Protein AF-A0AAN5C708-F1 (afdb_monomer)

Radius of gyration: 32.82 Å; Cα contacts (8 Å, |Δi|>4): 185; chains: 1; bounding box: 88×84×112 Å

InterPro domains:
  IPR006612 THAP-type zinc finger [PF05485] (43-117)
  IPR006612 THAP-type zinc finger [PS50950] (36-119)
  IPR006612 THAP-type zinc finger [SM00980] (38-125)

Sequence (259 aa):
QISDVNSTNNIKEEPLELKDESIDNVKRGDPFGNENRRKCVVCHRMCSQTEMHCFTKNLTKQTAWVNAVRSTPEGRNALMEQLNSMMHPYLCESHFSPSDFTHNAKGTGLKSDAVPFFEVNTSIPPAKHSNIMEIEGKQQTGHIHAQECFLCGEFAFPYLITPKDSITACLFFNNLIELNSDQLKKVQQLMKFNTRALICRKHYRESTSQADNSQIITHKSSSALKKKRSRTELVPIDLDHSDYGNINEEPFDEPSTSR

Solvent-accessible surface area (backbone atoms only — not comparable to full-atom values): 17508 Å² total; per-residue (Å²): 133,89,80,88,83,85,83,82,82,84,78,80,84,75,86,79,80,82,74,87,76,83,76,83,74,75,74,79,67,66,92,76,79,63,87,55,57,45,61,18,74,83,80,63,49,77,40,51,53,90,47,44,42,69,62,63,86,51,66,71,62,32,52,53,36,42,55,38,64,25,91,47,72,67,55,31,52,56,48,52,54,53,50,74,74,39,98,77,45,28,41,44,54,90,31,43,57,82,83,34,49,43,82,53,100,91,45,80,43,75,46,94,83,59,60,44,56,48,81,70,70,80,58,67,70,76,76,64,82,68,64,73,72,70,68,79,59,73,85,66,90,59,82,81,72,80,43,55,10,70,68,81,61,47,73,25,80,67,61,44,71,52,52,79,49,69,70,59,28,52,58,55,60,70,40,48,43,92,70,49,76,68,37,47,51,51,50,52,49,33,64,74,67,62,50,74,48,40,38,30,54,88,40,45,60,75,78,84,79,86,79,91,87,78,78,87,79,86,72,91,76,88,81,89,79,92,74,90,79,82,89,78,84,83,79,85,80,85,80,84,88,80,83,86,76,88,78,80,84,78,84,83,83,81,85,84,82,81,133

pLDDT: mean 74.96, std 22.11, range [33.56, 97.69]

Mean predicted aligned error: 19.81 Å

Foldseek 3Di:
DDDDDDDDDDDDDDDDDDDPPPPPPPPPPDPVPPPQWDQALQPRDTDGVLQKDWQDPPPVLNLQQLVQRDVDPVSSVVSVVVSVPDPTHIHGNVQWDPVQWDQDPVGIDGHPPTHGHHDPCPPPPLPPPPPPPPVPPPPPVPPPPQDAFPQPRHRAVPKDKQDLDLVSNVVFQVQFPDHDPVSVVSSVVCSVVSDITIHHCVGGNDPPDDDPDDDPDDDDDDDDDDDDDDDDDDDDDDDDDDDDDDDDDDDDDDDDDDD

Structure (mmCIF, N/CA/C/O backbone):
data_AF-A0AAN5C708-F1
#
_entry.id   AF-A0AAN5C708-F1
#
loop_
_atom_site.group_PDB
_atom_site.id
_atom_site.type_symbol
_atom_site.label_atom_id
_atom_site.label_alt_id
_atom_site.label_comp_id
_atom_site.label_asym_id
_atom_site.label_entity_id
_atom_site.label_seq_id
_atom_site.pdbx_PDB_ins_code
_atom_site.Cartn_x
_atom_site.Cartn_y
_atom_site.Cartn_z
_atom_site.occupancy
_atom_site.B_iso_or_equiv
_atom_site.auth_seq_id
_atom_site.auth_comp_id
_atom_site.auth_asym_id
_atom_site.auth_atom_id
_atom_site.pdbx_PDB_model_num
ATOM 1 N N . GLN A 1 1 ? 11.871 12.899 -78.358 1.00 45.44 1 GLN A N 1
ATOM 2 C CA . GLN A 1 1 ? 12.843 14.007 -78.286 1.00 45.44 1 GLN A CA 1
ATOM 3 C C . GLN A 1 1 ? 12.877 14.485 -76.842 1.00 45.44 1 GLN A C 1
ATOM 5 O O . GLN A 1 1 ? 11.832 14.929 -76.403 1.00 45.44 1 GLN A O 1
ATOM 10 N N . ILE A 1 2 ? 14.042 14.345 -76.178 1.00 41.28 2 ILE A N 1
ATOM 11 C CA . ILE A 1 2 ? 14.615 15.245 -75.144 1.00 41.28 2 ILE A CA 1
ATOM 12 C C . ILE A 1 2 ? 13.759 15.401 -73.855 1.00 41.28 2 ILE A C 1
ATOM 14 O O . ILE A 1 2 ? 12.630 15.849 -73.931 1.00 41.28 2 ILE A O 1
ATOM 18 N N . SER A 1 3 ? 14.187 15.117 -72.623 1.00 48.50 3 SER A N 1
ATOM 19 C CA . SER A 1 3 ? 15.489 14.773 -72.033 1.00 48.50 3 SER A CA 1
ATOM 20 C C . SER A 1 3 ? 15.279 14.394 -70.563 1.00 48.50 3 SER A C 1
ATOM 22 O O . SER A 1 3 ? 14.563 15.096 -69.846 1.00 48.50 3 SER A O 1
ATOM 24 N N . ASP A 1 4 ? 15.973 13.349 -70.124 1.00 50.03 4 ASP A N 1
ATOM 25 C CA . ASP A 1 4 ? 16.189 12.987 -68.726 1.00 50.03 4 ASP A CA 1
ATOM 26 C C . ASP A 1 4 ? 16.989 14.071 -67.984 1.00 50.03 4 ASP A C 1
ATOM 28 O O . ASP A 1 4 ? 18.009 14.551 -68.484 1.00 50.03 4 ASP A O 1
ATOM 32 N N . VAL A 1 5 ? 16.559 14.430 -66.771 1.00 61.25 5 VAL A N 1
ATOM 33 C CA . VAL A 1 5 ? 17.331 15.276 -65.848 1.00 61.25 5 VAL A CA 1
ATOM 34 C C . VAL A 1 5 ? 17.770 14.411 -64.671 1.00 61.25 5 VAL A C 1
ATOM 36 O O . VAL A 1 5 ? 17.034 14.201 -63.711 1.00 61.25 5 VAL A O 1
ATOM 39 N N . ASN A 1 6 ? 18.992 13.890 -64.778 1.00 47.50 6 ASN A N 1
ATOM 40 C CA . ASN A 1 6 ? 19.734 13.269 -63.687 1.00 47.50 6 ASN A CA 1
ATOM 41 C C . ASN A 1 6 ? 20.371 14.367 -62.823 1.00 47.50 6 ASN A C 1
ATOM 43 O O . ASN A 1 6 ? 21.330 15.009 -63.250 1.00 47.50 6 ASN A O 1
ATOM 47 N N . SER A 1 7 ? 19.889 14.552 -61.593 1.00 61.25 7 SER A N 1
ATOM 48 C CA . SER A 1 7 ? 20.608 15.300 -60.553 1.00 61.25 7 SER A CA 1
ATOM 49 C C . SER A 1 7 ? 21.295 14.324 -59.603 1.00 61.25 7 SER A C 1
ATOM 51 O O . SER A 1 7 ? 20.732 13.877 -58.608 1.00 61.25 7 SER A O 1
ATOM 53 N N . THR A 1 8 ? 22.542 13.994 -59.928 1.00 48.91 8 THR A N 1
ATOM 54 C CA . THR A 1 8 ? 23.495 13.343 -59.026 1.00 48.91 8 THR A CA 1
ATOM 55 C C . THR A 1 8 ? 24.028 14.367 -58.026 1.00 48.91 8 THR A C 1
ATOM 57 O O . THR A 1 8 ? 24.879 15.187 -58.374 1.00 48.91 8 THR A O 1
ATOM 60 N N . ASN A 1 9 ? 23.547 14.317 -56.782 1.00 57.34 9 ASN A N 1
ATOM 61 C CA . ASN A 1 9 ? 24.160 15.041 -55.671 1.00 57.34 9 ASN A CA 1
ATOM 62 C C . ASN A 1 9 ? 25.345 14.236 -55.135 1.00 57.34 9 ASN A C 1
ATOM 64 O O . ASN A 1 9 ? 25.198 13.166 -54.552 1.00 57.34 9 ASN A O 1
ATOM 68 N N . ASN A 1 10 ? 26.525 14.784 -55.395 1.00 54.66 10 ASN A N 1
ATOM 69 C CA . ASN A 1 10 ? 27.833 14.278 -55.024 1.00 54.66 10 ASN A CA 1
ATOM 70 C C . ASN A 1 10 ? 28.149 14.797 -53.610 1.00 54.66 10 ASN A C 1
ATOM 72 O O . ASN A 1 10 ? 28.632 15.920 -53.451 1.00 54.66 10 ASN A O 1
ATOM 76 N N . ILE A 1 11 ? 27.796 14.031 -52.575 1.00 64.88 11 ILE A N 1
ATOM 77 C CA . ILE A 1 11 ? 28.156 14.357 -51.191 1.00 64.88 11 ILE A CA 1
ATOM 78 C C . ILE A 1 11 ? 29.547 13.773 -50.947 1.00 64.88 11 ILE A C 1
ATOM 80 O O . ILE A 1 11 ? 29.725 12.560 -50.895 1.00 64.88 11 ILE A O 1
ATOM 84 N N . LYS A 1 12 ? 30.541 14.660 -50.857 1.00 62.94 12 LYS A N 1
ATOM 85 C CA . LYS A 1 12 ? 31.885 14.335 -50.381 1.00 62.94 12 LYS A CA 1
ATOM 86 C C . LYS A 1 12 ? 31.785 13.922 -48.915 1.00 62.94 12 LYS A C 1
ATOM 88 O O . LYS A 1 12 ? 31.416 14.742 -48.080 1.00 62.94 12 LYS A O 1
ATOM 93 N N . GLU A 1 13 ? 32.113 12.670 -48.625 1.00 56.56 13 GLU A N 1
ATOM 94 C CA . GLU A 1 13 ? 32.350 12.209 -47.262 1.00 56.56 13 GLU A CA 1
ATOM 95 C C . GLU A 1 13 ? 33.688 12.774 -46.773 1.00 56.56 13 GLU A C 1
ATOM 97 O O . GLU A 1 13 ? 34.744 12.536 -47.363 1.00 56.56 13 GLU A O 1
ATOM 102 N N . GLU A 1 14 ? 33.618 13.578 -45.718 1.00 69.75 14 GLU A N 1
ATOM 103 C CA . GLU A 1 14 ? 34.763 14.087 -44.975 1.00 69.75 14 GLU A CA 1
ATOM 104 C C . GLU A 1 14 ? 35.066 13.100 -43.827 1.00 69.75 14 GLU A C 1
ATOM 106 O O . GLU A 1 14 ? 34.144 12.747 -43.084 1.00 69.75 14 GLU A O 1
ATOM 111 N N . PRO A 1 15 ? 36.308 12.605 -43.667 1.00 59.75 15 PRO A N 1
ATOM 112 C CA . PRO A 1 15 ? 36.637 11.653 -42.611 1.00 59.75 15 PRO A CA 1
ATOM 113 C C . PRO A 1 15 ? 36.649 12.357 -41.249 1.00 59.75 15 PRO A C 1
ATOM 115 O O . PRO A 1 15 ? 37.540 13.153 -40.959 1.00 59.75 15 PRO A O 1
ATOM 118 N N . LEU A 1 16 ? 35.666 12.055 -40.401 1.00 55.91 16 LEU A N 1
ATOM 119 C CA . LEU A 1 16 ? 35.669 12.477 -39.002 1.00 55.91 16 LEU A CA 1
ATOM 120 C C . LEU A 1 16 ? 36.743 11.695 -38.237 1.00 55.91 16 LEU A C 1
ATOM 122 O O . LEU A 1 16 ? 36.599 10.501 -37.972 1.00 55.91 16 LEU A O 1
ATOM 126 N N . GLU A 1 17 ? 37.824 12.390 -37.885 1.00 59.34 17 GLU A N 1
ATOM 127 C CA . GLU A 1 17 ? 38.834 11.933 -36.935 1.00 59.34 17 GLU A CA 1
ATOM 128 C C . GLU A 1 17 ? 38.178 11.604 -35.583 1.00 59.34 17 GLU A C 1
ATOM 130 O O . GLU A 1 17 ? 37.710 12.486 -34.859 1.00 59.34 17 GLU A O 1
ATOM 135 N N . LEU A 1 18 ? 38.166 10.316 -35.232 1.00 53.72 18 LEU A N 1
ATOM 136 C CA . LEU A 1 18 ? 37.878 9.839 -33.883 1.00 53.72 18 LEU A CA 1
ATOM 137 C C . LEU A 1 18 ? 39.002 10.298 -32.948 1.00 53.72 18 LEU A C 1
ATOM 139 O O . LEU A 1 18 ? 40.087 9.718 -32.921 1.00 53.72 18 LEU A O 1
ATOM 143 N N . LYS A 1 19 ? 38.732 11.344 -32.166 1.00 52.91 19 LYS A N 1
ATOM 144 C CA . LYS A 1 19 ? 39.516 11.657 -30.973 1.00 52.91 19 LYS A CA 1
ATOM 145 C C . LYS A 1 19 ? 39.009 10.776 -29.836 1.00 52.91 19 LYS A C 1
ATOM 147 O O . LYS A 1 19 ? 37.900 10.971 -29.345 1.00 52.91 19 LYS A O 1
ATOM 152 N N . ASP A 1 20 ? 39.830 9.800 -29.462 1.00 53.66 20 ASP A N 1
ATOM 153 C CA . ASP A 1 20 ? 39.705 9.016 -28.234 1.00 53.66 20 ASP A CA 1
ATOM 154 C C . ASP A 1 20 ? 39.868 9.948 -27.023 1.00 53.66 20 ASP A C 1
ATOM 156 O O . ASP A 1 20 ? 40.962 10.162 -26.498 1.00 53.66 20 ASP A O 1
ATOM 160 N N . GLU A 1 21 ? 38.761 10.539 -26.577 1.00 46.53 21 GLU A N 1
ATOM 161 C CA . GLU A 1 21 ? 38.665 11.114 -25.241 1.00 46.53 21 GLU A CA 1
ATOM 162 C C . GLU A 1 21 ? 38.316 9.987 -24.263 1.00 46.53 21 GLU A C 1
ATOM 164 O O . GLU A 1 21 ? 37.156 9.643 -24.030 1.00 46.53 21 GLU A O 1
ATOM 169 N N . SER A 1 22 ? 39.370 9.399 -23.697 1.00 51.91 22 SER A N 1
ATOM 170 C CA . SER A 1 22 ? 39.332 8.545 -22.510 1.00 51.91 22 SER A CA 1
ATOM 171 C C . SER A 1 22 ? 38.799 9.343 -21.318 1.00 51.91 22 SER A C 1
ATOM 173 O O . SER A 1 22 ? 39.557 9.876 -20.505 1.00 51.91 22 SER A O 1
ATOM 175 N N . ILE A 1 23 ? 37.476 9.451 -21.219 1.00 46.41 23 ILE A N 1
ATOM 176 C CA . ILE A 1 23 ? 36.802 9.986 -20.042 1.00 46.41 23 ILE A CA 1
ATOM 177 C C . ILE A 1 23 ? 36.640 8.838 -19.044 1.00 46.41 23 ILE A C 1
ATOM 179 O O . ILE A 1 23 ? 35.603 8.174 -18.991 1.00 46.41 23 ILE A O 1
ATOM 183 N N . ASP A 1 24 ? 37.657 8.645 -18.205 1.00 46.97 24 ASP A N 1
ATOM 184 C CA . ASP A 1 24 ? 37.539 7.902 -16.948 1.00 46.97 24 ASP A CA 1
ATOM 185 C C . ASP A 1 24 ? 36.668 8.699 -15.961 1.00 46.97 24 ASP A C 1
ATOM 187 O O . ASP 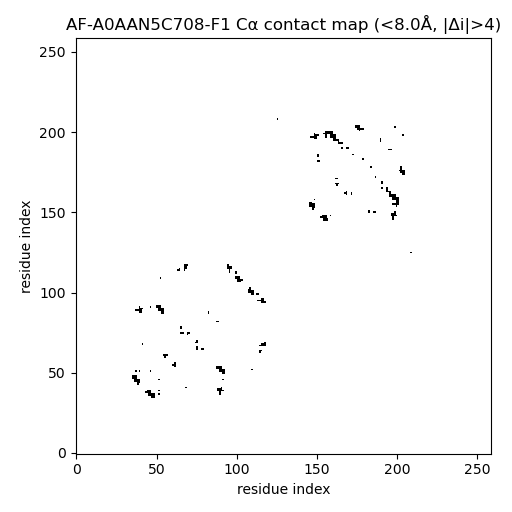A 1 24 ? 37.109 9.206 -14.929 1.00 46.97 24 ASP A O 1
ATOM 191 N N . ASN A 1 25 ? 35.376 8.801 -16.273 1.00 38.44 25 ASN A N 1
ATOM 192 C CA . ASN A 1 25 ? 34.345 9.194 -15.325 1.00 38.44 25 ASN A CA 1
ATOM 193 C C . ASN A 1 25 ? 34.035 7.990 -14.434 1.00 38.44 25 ASN A C 1
ATOM 195 O O . ASN A 1 25 ? 32.950 7.403 -14.483 1.00 38.44 25 ASN A O 1
ATOM 199 N N . VAL A 1 26 ? 34.990 7.644 -13.570 1.00 45.00 26 VAL A N 1
ATOM 200 C CA . VAL A 1 26 ? 34.710 6.862 -12.368 1.00 45.00 26 VAL A CA 1
ATOM 201 C C . VAL A 1 26 ? 33.837 7.746 -11.482 1.00 45.00 26 VAL A C 1
ATOM 203 O O . VAL A 1 26 ? 34.314 8.480 -10.613 1.00 45.00 26 VAL A O 1
ATOM 206 N N . LYS A 1 27 ? 32.523 7.703 -11.734 1.00 45.75 27 LYS A N 1
ATOM 207 C CA . LYS A 1 27 ? 31.505 8.145 -10.786 1.00 45.75 27 LYS A CA 1
ATOM 208 C C . LYS A 1 27 ? 31.749 7.353 -9.509 1.00 45.75 27 LYS A C 1
ATOM 210 O O . LYS A 1 27 ? 31.332 6.204 -9.390 1.00 45.75 27 LYS A O 1
ATOM 215 N N . ARG A 1 28 ? 32.453 7.972 -8.563 1.00 47.19 28 ARG A N 1
ATOM 216 C CA . ARG A 1 28 ? 32.457 7.567 -7.161 1.00 47.19 28 ARG A CA 1
ATOM 217 C C . ARG A 1 28 ? 31.024 7.738 -6.672 1.00 47.19 28 ARG A C 1
ATOM 219 O O . ARG A 1 28 ? 30.638 8.816 -6.243 1.00 47.19 28 ARG A O 1
ATOM 226 N N . GLY A 1 29 ? 30.217 6.700 -6.885 1.00 43.81 29 GLY A N 1
ATOM 227 C CA . GLY A 1 29 ? 28.877 6.606 -6.339 1.00 43.81 29 GLY A CA 1
ATOM 228 C C . GLY A 1 29 ? 28.992 6.673 -4.828 1.00 43.81 29 GLY A C 1
ATOM 229 O O . GLY A 1 29 ? 29.814 5.966 -4.241 1.00 43.81 29 GLY A O 1
ATOM 230 N N . ASP A 1 30 ? 28.207 7.554 -4.223 1.00 46.31 30 ASP A N 1
ATOM 231 C CA . ASP A 1 30 ? 28.100 7.621 -2.778 1.00 46.31 30 ASP A CA 1
ATOM 232 C C . ASP A 1 30 ? 27.754 6.219 -2.242 1.00 46.31 30 ASP A C 1
ATOM 234 O O . ASP A 1 30 ? 26.751 5.629 -2.662 1.00 46.31 30 ASP A O 1
ATOM 238 N N . PRO A 1 31 ? 28.554 5.646 -1.326 1.00 59.56 31 PRO A N 1
ATOM 239 C CA . PRO A 1 31 ? 28.315 4.311 -0.774 1.00 59.56 31 PRO A CA 1
ATOM 240 C C . PRO A 1 31 ? 27.036 4.237 0.080 1.00 59.56 31 PRO A C 1
ATOM 242 O O . PRO A 1 31 ? 26.626 3.156 0.496 1.00 59.56 31 PRO A O 1
ATOM 245 N N . PHE A 1 32 ? 26.364 5.370 0.300 1.00 53.56 32 PHE A N 1
ATOM 246 C CA . PHE A 1 32 ? 25.081 5.482 0.987 1.00 53.56 32 PHE A CA 1
ATOM 247 C C . PHE A 1 32 ? 23.927 5.730 0.002 1.00 53.56 32 PHE A C 1
ATOM 249 O O . PHE A 1 32 ? 23.108 6.619 0.223 1.00 53.56 32 PHE A O 1
ATOM 256 N N . GLY A 1 33 ? 23.872 4.940 -1.080 1.00 55.28 33 GLY A N 1
ATOM 257 C CA . GLY A 1 33 ? 22.931 5.009 -2.211 1.00 55.28 33 GLY A CA 1
ATOM 258 C C . GLY A 1 33 ? 21.434 5.012 -1.864 1.00 55.28 33 GLY A C 1
ATOM 259 O O . GLY A 1 33 ? 20.711 4.057 -2.145 1.00 55.28 33 GLY A O 1
ATOM 260 N N . ASN A 1 34 ? 20.952 6.111 -1.288 1.00 57.59 34 ASN A N 1
ATOM 261 C CA . ASN A 1 34 ? 19.556 6.331 -0.906 1.00 57.59 34 ASN A CA 1
ATOM 262 C C . ASN A 1 34 ? 18.835 7.321 -1.840 1.00 57.59 34 ASN A C 1
ATOM 264 O O . ASN A 1 34 ? 17.630 7.522 -1.700 1.00 57.59 34 ASN A O 1
ATOM 268 N N . GLU A 1 35 ? 19.541 7.931 -2.797 1.00 63.34 35 GLU A N 1
ATOM 269 C CA . GLU A 1 35 ? 19.020 9.069 -3.573 1.00 63.34 35 GLU A CA 1
ATOM 270 C C . GLU A 1 35 ? 17.989 8.693 -4.646 1.00 63.34 35 GLU A C 1
ATOM 272 O O . GLU A 1 35 ? 17.186 9.529 -5.050 1.00 63.34 35 GLU A O 1
ATOM 277 N N . ASN A 1 36 ? 17.907 7.422 -5.041 1.00 85.19 36 ASN A N 1
ATOM 278 C CA . ASN A 1 36 ? 17.012 6.992 -6.120 1.00 85.19 36 ASN A CA 1
ATOM 279 C C . ASN A 1 36 ? 15.848 6.136 -5.620 1.00 85.19 36 ASN A C 1
ATOM 281 O O . ASN A 1 36 ? 15.449 5.174 -6.278 1.00 85.19 36 ASN A O 1
ATOM 285 N N . ARG A 1 37 ? 15.291 6.458 -4.448 1.00 91.69 37 ARG A N 1
ATOM 286 C CA . ARG A 1 37 ? 14.065 5.812 -3.964 1.00 91.69 37 ARG A CA 1
ATOM 287 C C . ARG A 1 37 ? 12.864 6.718 -4.164 1.00 91.69 37 ARG A C 1
ATOM 289 O O . ARG A 1 37 ? 12.891 7.904 -3.847 1.00 91.69 37 ARG A O 1
ATOM 296 N N . ARG A 1 38 ? 11.780 6.147 -4.674 1.00 93.50 38 ARG A N 1
ATOM 297 C CA . ARG A 1 38 ? 10.506 6.846 -4.878 1.00 93.50 38 ARG A CA 1
ATOM 298 C C . ARG A 1 38 ? 9.423 6.154 -4.057 1.00 93.50 38 ARG A C 1
ATOM 300 O O . ARG A 1 38 ? 9.485 4.947 -3.822 1.00 93.50 38 ARG A O 1
ATOM 307 N N . LYS A 1 39 ? 8.421 6.919 -3.624 1.00 94.12 39 LYS A N 1
ATOM 308 C CA . LYS A 1 39 ? 7.251 6.391 -2.915 1.00 94.12 39 LYS A CA 1
ATOM 309 C C . LYS A 1 39 ? 6.198 5.949 -3.929 1.00 94.12 39 LYS A C 1
ATOM 311 O O . LYS A 1 39 ? 5.790 6.748 -4.769 1.00 94.12 39 LYS A O 1
ATOM 316 N N . CYS A 1 40 ? 5.746 4.701 -3.848 1.00 95.44 40 CYS A N 1
ATOM 317 C CA . CYS A 1 40 ? 4.628 4.226 -4.659 1.00 95.44 40 CYS A CA 1
ATOM 318 C C . CYS A 1 40 ? 3.324 4.913 -4.229 1.00 95.44 40 CYS A C 1
ATOM 320 O O . CYS A 1 40 ? 2.996 4.918 -3.044 1.00 95.44 40 CYS A O 1
ATOM 322 N N . VAL A 1 41 ? 2.556 5.448 -5.179 1.00 95.44 41 VAL A N 1
ATOM 323 C CA . VAL A 1 41 ? 1.298 6.163 -4.892 1.00 95.44 41 VAL A CA 1
ATOM 324 C C . VAL A 1 41 ? 0.187 5.238 -4.372 1.00 95.44 41 VAL A C 1
ATOM 326 O O . VAL A 1 41 ? -0.714 5.689 -3.677 1.00 95.44 41 VAL A O 1
ATOM 329 N N . VAL A 1 42 ? 0.265 3.932 -4.654 1.00 93.69 42 VAL A N 1
ATOM 330 C CA . VAL A 1 42 ? -0.776 2.960 -4.276 1.00 93.69 42 VAL A CA 1
ATOM 331 C C . VAL A 1 42 ? -0.485 2.275 -2.943 1.00 93.69 42 VAL A C 1
ATOM 333 O O . VAL A 1 42 ? -1.345 2.287 -2.063 1.00 93.69 42 VAL A O 1
ATOM 336 N N . CYS A 1 43 ? 0.703 1.678 -2.782 1.00 93.12 43 CYS A N 1
ATOM 337 C CA . CYS A 1 43 ? 1.075 0.938 -1.567 1.00 93.12 43 CYS A CA 1
ATOM 338 C C . CYS A 1 43 ? 1.975 1.720 -0.601 1.00 93.12 43 CYS A C 1
ATOM 340 O O . CYS A 1 43 ? 2.336 1.195 0.450 1.00 93.12 43 CYS A O 1
ATOM 342 N N . HIS A 1 44 ? 2.377 2.946 -0.951 1.00 92.50 44 HIS A N 1
ATOM 343 C CA . HIS A 1 44 ? 3.225 3.824 -0.133 1.00 92.50 44 HIS A CA 1
ATOM 344 C C . HIS A 1 44 ? 4.620 3.278 0.220 1.00 92.50 44 HIS A C 1
ATOM 346 O O . HIS A 1 44 ? 5.349 3.927 0.972 1.00 92.50 44 HIS A O 1
ATOM 352 N N . ARG A 1 45 ? 5.027 2.136 -0.348 1.00 91.31 45 ARG A N 1
ATOM 353 C CA . ARG A 1 45 ? 6.372 1.576 -0.179 1.00 91.31 45 ARG A CA 1
ATOM 354 C C . ARG A 1 45 ? 7.412 2.417 -0.918 1.00 91.31 45 ARG A C 1
ATOM 356 O O . ARG A 1 45 ? 7.136 2.974 -1.981 1.00 91.31 45 ARG A O 1
ATOM 363 N N . MET A 1 46 ? 8.607 2.497 -0.337 1.00 91.81 46 MET A N 1
ATOM 364 C CA . MET A 1 46 ? 9.775 3.133 -0.946 1.00 91.81 46 MET A CA 1
ATOM 365 C C . MET A 1 46 ? 10.519 2.097 -1.792 1.00 91.81 46 MET A C 1
ATOM 367 O O . MET A 1 46 ? 11.174 1.216 -1.233 1.00 91.81 46 MET A O 1
ATOM 371 N N . CYS A 1 47 ? 10.439 2.206 -3.113 1.00 92.44 47 CYS A N 1
ATOM 372 C CA . CYS A 1 47 ? 11.075 1.278 -4.053 1.00 92.44 47 CYS A CA 1
ATOM 373 C C . CYS A 1 47 ? 12.224 1.962 -4.793 1.00 92.44 47 CYS A C 1
ATOM 375 O O . CYS A 1 47 ? 12.304 3.198 -4.814 1.00 92.44 47 CYS A O 1
ATOM 377 N N . SER A 1 48 ? 13.128 1.165 -5.360 1.00 90.88 48 SER A N 1
ATOM 378 C CA . SER A 1 48 ? 14.199 1.700 -6.199 1.00 90.88 48 SER A CA 1
ATOM 379 C C . SER A 1 48 ? 13.614 2.314 -7.476 1.00 90.88 48 SER A C 1
ATOM 381 O O . SER A 1 48 ? 12.560 1.899 -7.951 1.00 90.88 48 SER A O 1
ATOM 383 N N . GLN A 1 49 ? 14.274 3.324 -8.041 1.00 88.25 49 GLN A N 1
ATOM 384 C CA . GLN A 1 49 ? 13.808 3.982 -9.264 1.00 88.25 49 GLN A CA 1
ATOM 385 C C . GLN A 1 49 ? 13.718 3.017 -10.454 1.00 88.25 49 GLN A C 1
ATOM 387 O O . GLN A 1 49 ? 12.881 3.219 -11.327 1.00 88.25 49 GLN A O 1
ATOM 392 N N . THR A 1 50 ? 14.548 1.971 -10.478 1.00 87.38 50 THR A N 1
ATOM 393 C CA . THR A 1 50 ? 14.524 0.928 -11.512 1.00 87.38 50 THR A CA 1
ATOM 394 C C . THR A 1 50 ? 13.280 0.050 -11.444 1.00 87.38 50 THR A C 1
ATOM 396 O O . THR A 1 50 ? 12.875 -0.460 -12.475 1.00 87.38 50 THR A O 1
ATOM 399 N N . GLU A 1 51 ? 12.654 -0.069 -10.270 1.00 90.88 51 GLU A N 1
ATOM 400 C CA . GLU A 1 51 ? 11.438 -0.864 -10.038 1.00 90.88 51 GLU A CA 1
ATOM 401 C C . GLU A 1 51 ? 10.163 0.001 -10.049 1.00 90.88 51 GLU A C 1
ATOM 403 O O . GLU A 1 51 ? 9.124 -0.382 -9.498 1.00 90.88 51 GLU A O 1
ATOM 408 N N . MET A 1 52 ? 10.249 1.231 -10.562 1.00 94.81 52 MET A N 1
ATOM 409 C CA . MET A 1 52 ? 9.184 2.227 -10.472 1.00 94.81 52 MET A CA 1
ATOM 410 C C . MET A 1 52 ? 8.781 2.720 -11.858 1.00 94.81 52 MET A C 1
ATOM 412 O O . MET A 1 52 ? 9.583 3.263 -12.614 1.00 94.81 52 MET A O 1
ATOM 416 N N . HIS A 1 53 ? 7.492 2.616 -12.160 1.00 95.12 53 HIS A N 1
ATOM 417 C CA . HIS A 1 53 ? 6.901 3.070 -13.411 1.00 95.12 53 HIS A CA 1
ATOM 418 C C . HIS A 1 53 ? 6.105 4.345 -13.185 1.00 95.12 53 HIS A C 1
ATOM 420 O O . HIS A 1 53 ? 5.251 4.413 -12.298 1.00 95.12 53 HIS A O 1
ATOM 426 N N . CYS A 1 54 ? 6.369 5.361 -14.006 1.00 95.25 54 CYS A N 1
ATOM 427 C CA . CYS A 1 54 ? 5.544 6.560 -14.039 1.00 95.25 54 CYS A CA 1
ATOM 428 C C . CYS A 1 54 ? 4.098 6.195 -14.370 1.00 95.25 54 CYS A C 1
ATOM 430 O O . CYS A 1 54 ? 3.829 5.384 -15.262 1.00 95.25 54 CYS A O 1
ATOM 432 N N . PHE A 1 55 ? 3.166 6.864 -13.704 1.00 93.62 55 PHE A N 1
ATOM 433 C CA . PHE A 1 55 ? 1.777 6.853 -14.124 1.00 93.62 55 PHE A CA 1
ATOM 434 C C . PHE A 1 55 ? 1.664 7.404 -15.549 1.00 93.62 55 PHE A C 1
ATOM 436 O O . PHE A 1 55 ? 2.347 8.356 -15.937 1.00 93.62 55 PHE A O 1
ATOM 443 N N . THR A 1 56 ? 0.813 6.776 -16.351 1.00 92.38 56 THR A N 1
ATOM 444 C CA . THR A 1 56 ? 0.582 7.214 -17.727 1.00 92.38 56 THR A CA 1
ATOM 445 C C . THR A 1 56 ? -0.096 8.586 -17.766 1.00 92.38 56 THR A C 1
ATOM 447 O O . THR A 1 56 ? -0.994 8.866 -16.976 1.00 92.38 56 THR A O 1
ATOM 450 N N . LYS A 1 57 ? 0.323 9.430 -18.716 1.00 90.62 57 LYS A N 1
ATOM 451 C CA . LYS A 1 57 ? -0.325 10.718 -19.021 1.00 90.62 57 LYS A CA 1
ATOM 452 C C . LYS A 1 57 ? -1.518 10.574 -19.973 1.00 90.62 57 LYS A C 1
ATOM 454 O O . LYS A 1 57 ? -2.245 11.534 -20.196 1.00 90.62 57 LYS A O 1
ATOM 459 N N . ASN A 1 58 ? -1.700 9.399 -20.582 1.00 94.56 58 ASN A N 1
ATOM 460 C CA . ASN A 1 58 ? -2.850 9.135 -21.438 1.00 94.56 58 ASN A CA 1
ATOM 461 C C . ASN A 1 58 ? -4.084 8.945 -20.549 1.00 94.56 58 ASN A C 1
ATOM 463 O O . ASN A 1 58 ? -4.128 7.983 -19.784 1.00 94.56 58 ASN A O 1
ATOM 467 N N . LEU A 1 59 ? -5.074 9.833 -20.669 1.00 94.50 59 LEU A N 1
ATOM 468 C CA . LEU A 1 59 ? -6.250 9.851 -19.795 1.00 94.50 59 LEU A CA 1
ATOM 469 C C . LEU A 1 59 ? -7.003 8.512 -19.792 1.00 94.50 59 LEU A C 1
ATOM 471 O O . LEU A 1 59 ? -7.362 8.012 -18.734 1.00 94.50 59 LEU A O 1
ATOM 475 N N . THR A 1 60 ? -7.166 7.873 -20.953 1.00 95.75 60 THR A N 1
ATOM 476 C CA . THR A 1 60 ? -7.849 6.575 -21.066 1.00 95.75 60 THR A CA 1
ATOM 477 C C . THR A 1 60 ? -7.112 5.478 -20.299 1.00 95.75 60 THR A C 1
ATOM 479 O O . THR A 1 60 ? -7.719 4.752 -19.508 1.00 95.75 60 THR A O 1
ATOM 482 N N . LYS A 1 61 ? -5.788 5.378 -20.476 1.00 95.81 61 LYS A N 1
ATOM 483 C CA . LYS A 1 61 ? -4.967 4.398 -19.749 1.00 95.81 61 LYS A CA 1
ATOM 484 C C . LYS A 1 61 ? -4.870 4.747 -18.258 1.00 95.81 61 LYS A C 1
ATOM 486 O O . LYS A 1 61 ? -4.863 3.845 -17.424 1.00 95.81 61 LYS A O 1
ATOM 491 N N . GLN A 1 62 ? -4.855 6.034 -17.911 1.00 95.75 62 GLN A N 1
ATOM 492 C CA . GLN A 1 62 ? -4.836 6.513 -16.529 1.00 95.75 62 GLN A CA 1
ATOM 493 C C . GLN A 1 62 ? -6.117 6.100 -15.802 1.00 95.75 62 GLN A C 1
ATOM 495 O O . GLN A 1 62 ? -6.035 5.514 -14.724 1.00 95.75 62 GLN A O 1
ATOM 500 N N . THR A 1 63 ? -7.285 6.313 -16.413 1.00 95.94 63 THR A N 1
ATOM 501 C CA . THR A 1 63 ? -8.574 5.856 -15.879 1.00 95.94 63 THR A CA 1
ATOM 502 C C . THR A 1 63 ? -8.601 4.337 -15.708 1.00 95.94 63 THR A C 1
ATOM 504 O O . THR A 1 63 ? -9.042 3.856 -14.665 1.00 95.94 63 THR A O 1
ATOM 507 N N . ALA A 1 64 ? -8.084 3.573 -16.678 1.00 96.38 64 ALA A N 1
ATOM 508 C CA . ALA A 1 64 ? -7.986 2.116 -16.562 1.00 96.38 64 ALA A CA 1
ATOM 509 C C . ALA A 1 64 ? -7.111 1.688 -15.371 1.00 96.38 64 ALA A C 1
ATOM 511 O O . ALA A 1 64 ? -7.515 0.833 -14.587 1.00 96.38 64 ALA A O 1
ATOM 512 N N . TRP A 1 65 ? -5.951 2.326 -15.186 1.00 97.25 65 TRP A N 1
ATOM 513 C CA . TRP A 1 65 ? -5.058 2.059 -14.056 1.00 97.25 65 TRP A CA 1
ATOM 514 C C . TRP A 1 65 ? -5.705 2.412 -12.716 1.00 97.25 65 TRP A C 1
ATOM 516 O O . TRP A 1 65 ? -5.649 1.607 -11.791 1.00 97.25 65 TRP A O 1
ATOM 526 N N . VAL A 1 66 ? -6.362 3.571 -12.611 1.00 97.00 66 VAL A N 1
ATOM 527 C CA . VAL A 1 66 ? -7.068 3.997 -11.390 1.00 97.00 66 VAL A CA 1
ATOM 528 C C . VAL A 1 66 ? -8.196 3.032 -11.030 1.00 97.00 66 VAL A C 1
ATOM 530 O O . VAL A 1 66 ? -8.294 2.621 -9.875 1.00 97.00 66 VAL A O 1
ATOM 533 N N . ASN A 1 67 ? -9.003 2.626 -12.014 1.00 95.94 67 ASN A N 1
ATOM 534 C CA . ASN A 1 67 ? -10.070 1.643 -11.817 1.00 95.94 67 ASN A CA 1
ATOM 535 C C . ASN A 1 67 ? -9.531 0.286 -11.351 1.00 95.94 67 ASN A C 1
ATOM 537 O O . ASN A 1 67 ? -10.179 -0.385 -10.554 1.00 95.94 67 ASN A O 1
ATOM 541 N N . ALA A 1 68 ? -8.354 -0.113 -11.830 1.00 95.88 68 ALA A N 1
ATOM 542 C CA . ALA A 1 68 ? -7.755 -1.383 -11.449 1.00 95.88 68 ALA A CA 1
ATOM 543 C C . ALA A 1 68 ? -7.163 -1.362 -10.027 1.00 95.88 68 ALA A C 1
ATOM 545 O O . ALA A 1 68 ? -7.177 -2.386 -9.347 1.00 95.88 68 ALA A O 1
ATOM 546 N N . VAL A 1 69 ? -6.684 -0.203 -9.547 1.00 95.62 69 VAL A N 1
ATOM 547 C CA . VAL A 1 69 ? -6.062 -0.086 -8.212 1.00 95.62 69 VAL A CA 1
ATOM 548 C C . VAL A 1 69 ? -7.002 0.357 -7.085 1.00 95.62 69 VAL A C 1
ATOM 550 O O . VAL A 1 69 ? -6.636 0.302 -5.903 1.00 95.62 69 VAL A O 1
ATOM 553 N N . ARG A 1 70 ? -8.211 0.816 -7.420 1.00 94.88 70 ARG A N 1
ATOM 554 C CA . ARG A 1 70 ? -9.237 1.262 -6.465 1.00 94.88 70 ARG A CA 1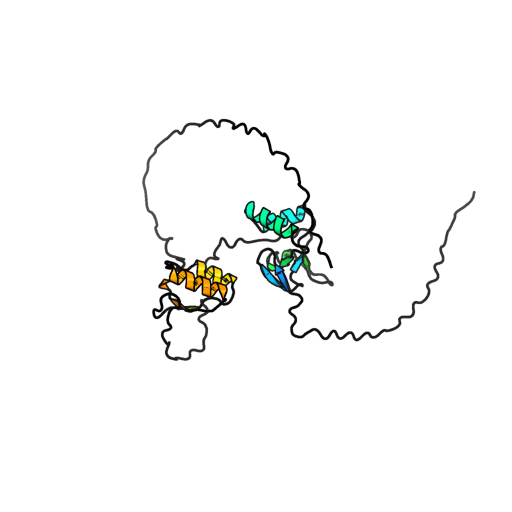
ATOM 555 C C . ARG A 1 70 ? -10.618 0.803 -6.928 1.00 94.88 70 ARG A C 1
ATOM 557 O O . ARG A 1 70 ? -11.093 1.215 -7.979 1.00 94.88 70 ARG A O 1
ATOM 564 N N . SER A 1 71 ? -11.283 -0.006 -6.105 1.00 91.25 71 SER A N 1
ATOM 565 C CA . SER A 1 71 ? -12.614 -0.549 -6.404 1.00 91.25 71 SER A CA 1
ATOM 566 C C . SER A 1 71 ? -13.755 0.430 -6.113 1.00 91.25 71 SER A C 1
ATOM 568 O O . SER A 1 71 ? -14.781 0.394 -6.791 1.00 91.25 71 SER A O 1
ATOM 570 N N . THR A 1 72 ? -13.600 1.314 -5.124 1.00 93.19 72 THR A N 1
ATOM 571 C CA . THR A 1 72 ? -14.656 2.255 -4.727 1.00 93.19 72 THR A CA 1
ATOM 572 C C . THR A 1 72 ? -14.602 3.550 -5.545 1.00 93.19 72 THR A C 1
ATOM 574 O O . THR A 1 72 ? -13.511 4.010 -5.898 1.00 93.19 72 THR A O 1
ATOM 577 N N . PRO A 1 73 ? -15.750 4.174 -5.874 1.00 95.50 73 PRO A N 1
ATOM 578 C CA . PRO A 1 73 ? -15.785 5.498 -6.501 1.00 95.50 73 PRO A CA 1
ATOM 579 C C . PRO A 1 73 ? -14.979 6.550 -5.728 1.00 95.50 73 PRO A C 1
ATOM 581 O O . PRO A 1 73 ? -14.196 7.285 -6.324 1.00 95.50 73 PRO A O 1
ATOM 584 N N . GLU A 1 74 ? -15.089 6.561 -4.401 1.00 94.75 74 GLU A N 1
ATOM 585 C CA . GLU A 1 74 ? -14.416 7.527 -3.528 1.00 94.75 74 GLU A CA 1
ATOM 586 C C . GLU A 1 74 ? -12.895 7.345 -3.580 1.00 94.75 74 GLU A C 1
ATOM 588 O O . GLU A 1 74 ? -12.149 8.312 -3.721 1.00 94.75 74 GLU A O 1
ATOM 593 N N . GLY A 1 75 ? -12.425 6.092 -3.544 1.00 94.00 75 GLY A N 1
ATOM 594 C CA . GLY A 1 75 ? -11.002 5.775 -3.639 1.00 94.00 75 GLY A CA 1
ATOM 595 C C . GLY A 1 75 ? -10.406 6.137 -4.999 1.00 94.00 75 GLY A C 1
ATOM 596 O O . GLY A 1 75 ? -9.251 6.559 -5.068 1.00 94.00 75 GLY A O 1
ATOM 597 N N . ARG A 1 76 ? -11.188 6.001 -6.077 1.00 97.06 76 ARG A N 1
ATOM 598 C CA . ARG A 1 76 ? -10.785 6.417 -7.429 1.00 97.06 76 ARG A CA 1
ATOM 599 C C . ARG A 1 76 ? -10.671 7.933 -7.543 1.00 97.06 76 ARG A C 1
ATOM 601 O O . ARG A 1 76 ? -9.664 8.413 -8.057 1.00 97.06 76 ARG A O 1
ATOM 608 N N . ASN A 1 77 ? -11.655 8.667 -7.025 1.00 96.75 77 ASN A N 1
ATOM 609 C CA . ASN A 1 77 ? -11.657 10.130 -7.038 1.00 96.75 77 ASN A CA 1
ATOM 610 C C . ASN A 1 77 ? -10.474 10.696 -6.241 1.00 96.75 77 ASN A C 1
ATOM 612 O O . ASN A 1 77 ? -9.718 11.505 -6.773 1.00 96.75 77 ASN A O 1
ATOM 616 N N . ALA A 1 78 ? -10.247 10.190 -5.023 1.00 95.50 78 ALA A N 1
ATOM 617 C CA . ALA A 1 78 ? -9.118 10.604 -4.189 1.00 95.50 78 ALA A CA 1
ATOM 618 C C . ALA A 1 78 ? -7.762 10.316 -4.856 1.00 95.50 78 ALA A C 1
ATOM 620 O O . ALA A 1 78 ? -6.850 11.141 -4.811 1.00 95.50 78 ALA A O 1
ATOM 621 N N . LEU A 1 79 ? -7.622 9.158 -5.515 1.00 95.88 79 LEU A N 1
ATOM 622 C CA . LEU A 1 79 ? -6.401 8.844 -6.251 1.00 95.88 79 LEU A CA 1
ATOM 623 C C . LEU A 1 79 ? -6.217 9.777 -7.455 1.00 95.88 79 LEU A C 1
ATOM 625 O O . LEU A 1 79 ? -5.112 10.261 -7.660 1.00 95.88 79 LEU A O 1
ATOM 629 N N . MET A 1 80 ? -7.263 10.066 -8.232 1.00 96.25 80 MET A N 1
ATOM 630 C CA . MET A 1 80 ? -7.171 11.007 -9.358 1.00 96.25 80 MET A CA 1
ATOM 631 C C . MET A 1 80 ? -6.746 12.409 -8.909 1.00 96.25 80 MET A C 1
ATOM 633 O O . MET A 1 80 ? -5.858 12.999 -9.520 1.00 96.25 80 MET A O 1
ATOM 637 N N . GLU A 1 81 ? -7.315 12.921 -7.820 1.00 95.81 81 GLU A N 1
ATOM 638 C CA . GLU A 1 81 ? -6.919 14.207 -7.234 1.00 95.81 81 GLU A CA 1
ATOM 639 C C . GLU A 1 81 ? -5.443 14.206 -6.795 1.00 95.81 81 GLU A C 1
ATOM 641 O O . GLU A 1 81 ? -4.676 15.129 -7.093 1.00 95.81 81 GLU A O 1
ATOM 646 N N . GLN A 1 82 ? -4.997 13.114 -6.172 1.00 94.94 82 GLN A N 1
ATOM 647 C CA . GLN A 1 82 ? -3.594 12.919 -5.813 1.00 94.94 82 GLN A CA 1
ATOM 648 C C . GLN A 1 82 ? -2.674 12.874 -7.047 1.00 94.94 82 GLN A C 1
ATOM 650 O O . GLN A 1 82 ? -1.587 13.447 -7.028 1.00 94.94 82 GLN A O 1
ATOM 655 N N . LEU A 1 83 ? -3.090 12.217 -8.133 1.00 95.06 83 LEU A N 1
ATOM 656 C CA . LEU A 1 83 ? -2.320 12.182 -9.381 1.00 95.06 83 LEU A CA 1
ATOM 657 C C . LEU A 1 83 ? -2.219 13.570 -10.024 1.00 95.06 83 LEU A C 1
ATOM 659 O O . LEU A 1 83 ? -1.170 13.892 -10.576 1.00 95.06 83 LEU A O 1
ATOM 663 N N . ASN A 1 84 ? -3.269 14.388 -9.923 1.00 93.38 84 ASN A N 1
ATOM 664 C CA . ASN A 1 84 ? -3.299 15.743 -10.481 1.00 93.38 84 ASN A CA 1
ATOM 665 C C . ASN A 1 84 ? -2.435 16.735 -9.690 1.00 93.38 84 ASN A C 1
ATOM 667 O O . ASN A 1 84 ? -1.909 17.684 -10.265 1.00 93.38 84 ASN A O 1
ATOM 671 N N . SER A 1 85 ? -2.262 16.512 -8.386 1.00 94.75 85 SER A N 1
ATOM 672 C CA . SER A 1 85 ? -1.414 17.353 -7.527 1.00 94.75 85 SER A CA 1
ATOM 673 C C . SER A 1 85 ? 0.072 16.972 -7.562 1.00 94.75 85 SER A C 1
ATOM 675 O O . SER A 1 85 ? 0.924 17.758 -7.144 1.00 94.75 85 SER A O 1
ATOM 677 N N . MET A 1 86 ? 0.422 15.784 -8.066 1.00 91.88 86 MET A N 1
ATOM 678 C CA . MET A 1 86 ? 1.803 15.297 -8.120 1.00 91.88 86 MET A CA 1
ATOM 679 C C . MET A 1 86 ? 2.425 15.484 -9.507 1.00 91.88 86 MET A C 1
ATOM 681 O O . MET A 1 86 ? 1.894 15.012 -10.504 1.00 91.88 86 MET A O 1
ATOM 685 N N . MET A 1 87 ? 3.634 16.057 -9.574 1.00 89.50 87 MET A N 1
ATOM 686 C CA . MET A 1 87 ? 4.365 16.176 -10.849 1.00 89.50 87 MET A CA 1
ATOM 687 C C . MET A 1 87 ? 4.686 14.816 -11.489 1.00 89.50 87 MET A C 1
ATOM 689 O O . MET A 1 87 ? 4.635 14.671 -12.710 1.00 89.50 87 MET A O 1
ATOM 693 N N . HIS A 1 88 ? 5.046 13.823 -10.669 1.00 91.06 88 HIS A N 1
ATOM 694 C CA . HIS A 1 88 ? 5.476 12.504 -11.131 1.00 91.06 88 HIS A CA 1
ATOM 695 C C . HIS A 1 88 ? 4.972 11.402 -10.190 1.00 91.06 88 HIS A C 1
ATOM 697 O O . HIS A 1 88 ? 5.708 10.973 -9.298 1.00 91.06 88 HIS A O 1
ATOM 703 N N . PRO A 1 89 ? 3.719 10.951 -10.344 1.00 95.31 89 PRO A N 1
ATOM 704 C CA . PRO A 1 89 ? 3.224 9.793 -9.617 1.00 95.31 89 PRO A CA 1
ATOM 705 C C . PRO A 1 89 ? 3.843 8.499 -10.160 1.00 95.31 89 PRO A C 1
ATOM 707 O O . PRO A 1 89 ? 3.959 8.314 -11.372 1.00 95.31 89 PRO A O 1
ATOM 710 N N . TYR A 1 90 ? 4.223 7.590 -9.258 1.00 96.31 90 TYR A N 1
ATOM 711 C CA . TYR A 1 90 ? 4.873 6.322 -9.601 1.00 96.31 90 TYR A CA 1
ATOM 712 C C . TYR A 1 90 ? 4.169 5.112 -8.974 1.00 96.31 90 TYR A C 1
ATOM 714 O O . TYR A 1 90 ? 3.655 5.169 -7.851 1.00 96.31 90 TYR A O 1
ATOM 722 N N . LEU A 1 91 ? 4.223 3.989 -9.682 1.00 95.94 91 LEU A N 1
ATOM 723 C CA . LEU A 1 91 ? 3.796 2.657 -9.258 1.00 95.94 91 LEU A CA 1
ATOM 724 C C . LEU A 1 91 ? 5.003 1.724 -9.203 1.00 95.94 91 LEU A C 1
ATOM 726 O O . LEU A 1 91 ? 5.826 1.748 -10.109 1.00 95.94 91 LEU A O 1
ATOM 730 N N . CYS A 1 92 ? 5.094 0.889 -8.171 1.00 95.75 92 CYS A N 1
ATOM 731 C CA . CYS A 1 92 ? 6.138 -0.132 -8.113 1.00 95.75 92 CYS A CA 1
ATOM 732 C C . CYS A 1 92 ? 5.770 -1.366 -8.950 1.00 95.75 92 CYS A C 1
ATOM 734 O O . CYS A 1 92 ? 4.586 -1.684 -9.092 1.00 95.75 92 CYS A O 1
ATOM 736 N N . GLU A 1 93 ? 6.782 -2.083 -9.441 1.00 95.88 93 GLU A N 1
ATOM 737 C CA . GLU A 1 93 ? 6.654 -3.305 -10.257 1.00 95.88 93 GLU A CA 1
ATOM 738 C C . GLU A 1 93 ? 5.735 -4.369 -9.647 1.00 95.88 93 GLU A C 1
ATOM 740 O O . GLU A 1 93 ? 5.034 -5.061 -10.372 1.00 95.88 93 GLU A O 1
ATOM 745 N N . SER A 1 94 ? 5.660 -4.453 -8.313 1.00 94.94 94 SER A N 1
ATOM 746 C CA . SER A 1 94 ? 4.818 -5.436 -7.610 1.00 94.94 94 SER A CA 1
ATOM 747 C C . SER A 1 94 ? 3.312 -5.317 -7.881 1.00 94.94 94 SER A C 1
ATOM 749 O O . SER A 1 94 ? 2.556 -6.188 -7.463 1.00 94.94 94 SER A O 1
ATOM 751 N N . HIS A 1 95 ? 2.877 -4.234 -8.528 1.00 96.25 95 HIS A N 1
ATOM 752 C CA . HIS A 1 95 ? 1.497 -4.051 -8.970 1.00 96.25 95 HIS A CA 1
ATOM 753 C C . HIS A 1 95 ? 1.250 -4.550 -10.394 1.00 96.25 95 HIS A C 1
ATOM 755 O O . HIS A 1 95 ? 0.137 -4.409 -10.873 1.00 96.25 95 HIS A O 1
ATOM 761 N N . PHE A 1 96 ? 2.241 -5.093 -11.095 1.00 96.25 96 PHE A N 1
ATOM 762 C CA . PHE A 1 96 ? 2.094 -5.589 -12.463 1.00 96.25 96 PHE A CA 1
ATOM 763 C C . PHE A 1 96 ? 2.404 -7.078 -12.521 1.00 96.25 96 PHE A C 1
ATOM 765 O O . PHE A 1 96 ? 3.211 -7.590 -11.739 1.00 96.25 96 PHE A O 1
ATOM 772 N N . SER A 1 9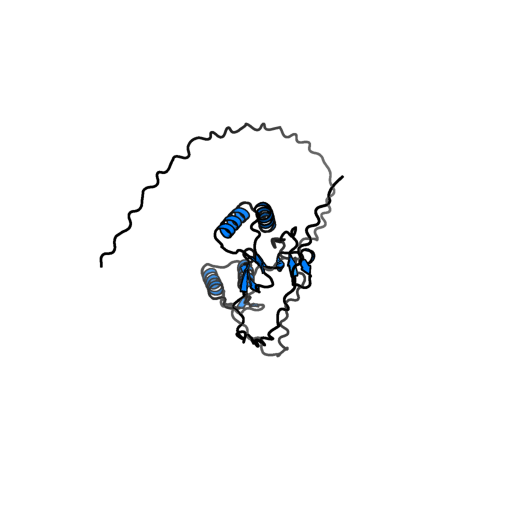7 ? 1.757 -7.789 -13.443 1.00 95.19 97 SER A N 1
ATOM 773 C CA . SER A 1 97 ? 2.095 -9.190 -13.663 1.00 95.19 97 SER A CA 1
ATOM 774 C C . SER A 1 97 ? 3.514 -9.278 -14.235 1.00 95.19 97 SER A C 1
ATOM 776 O O . SER A 1 97 ? 3.863 -8.473 -15.098 1.00 95.19 97 SER A O 1
ATOM 778 N N . PRO A 1 98 ? 4.330 -10.284 -13.872 1.00 95.25 98 PRO A N 1
ATOM 779 C CA . PRO A 1 98 ? 5.604 -10.539 -14.546 1.00 95.25 98 PRO A CA 1
ATOM 780 C C . PRO A 1 98 ? 5.467 -10.658 -16.076 1.00 95.25 98 PRO A C 1
ATOM 782 O O . PRO A 1 98 ? 6.386 -10.315 -16.814 1.00 95.25 98 PRO A O 1
ATOM 785 N N . SER A 1 99 ? 4.300 -11.092 -16.571 1.00 96.69 99 SER A N 1
ATOM 786 C CA . SER A 1 99 ? 4.000 -11.163 -18.007 1.00 96.69 99 SER A CA 1
ATOM 787 C C . SER A 1 99 ? 3.819 -9.802 -18.680 1.00 96.69 99 SER A C 1
ATOM 789 O O . SER A 1 99 ? 3.828 -9.740 -19.910 1.00 96.69 99 SER A O 1
ATOM 791 N N . ASP A 1 100 ? 3.621 -8.728 -17.916 1.00 97.06 100 ASP A N 1
ATOM 792 C CA . ASP A 1 100 ? 3.435 -7.363 -18.423 1.00 97.06 100 ASP A CA 1
ATOM 793 C C . ASP A 1 100 ? 4.759 -6.685 -18.773 1.00 97.06 100 ASP A C 1
ATOM 795 O O . ASP A 1 100 ? 4.776 -5.587 -19.332 1.00 97.06 100 ASP A O 1
ATOM 799 N N . PHE A 1 101 ? 5.874 -7.343 -18.471 1.00 96.25 101 PHE A N 1
ATOM 800 C CA . PHE A 1 101 ? 7.205 -6.845 -18.746 1.00 96.25 101 PHE A CA 1
ATOM 801 C C . PHE A 1 101 ? 7.762 -7.437 -20.037 1.00 96.25 101 PHE A C 1
ATOM 803 O O . PHE A 1 101 ? 7.577 -8.608 -20.371 1.00 96.25 101 PHE A O 1
ATOM 810 N N . THR A 1 102 ? 8.464 -6.596 -20.784 1.00 95.94 102 THR A N 1
ATOM 811 C CA . THR A 1 102 ? 9.287 -6.985 -21.926 1.00 95.94 102 THR A CA 1
ATOM 812 C C . THR A 1 102 ? 10.745 -6.792 -21.555 1.00 95.94 102 THR A C 1
ATOM 814 O O . THR A 1 102 ? 11.130 -5.704 -21.127 1.00 95.94 102 THR A O 1
ATOM 817 N N . HIS A 1 103 ? 11.559 -7.822 -21.757 1.00 93.56 103 HIS A N 1
ATOM 818 C CA . HIS A 1 103 ? 13.003 -7.735 -21.587 1.00 93.56 103 HIS A CA 1
ATOM 819 C C . HIS A 1 103 ? 13.649 -7.489 -22.947 1.00 93.56 103 HIS A C 1
ATOM 821 O O . HIS A 1 103 ? 13.456 -8.262 -23.885 1.00 93.56 103 HIS A O 1
ATOM 827 N N . ASN A 1 104 ? 14.397 -6.397 -23.065 1.00 90.00 104 ASN A N 1
ATOM 828 C CA . ASN A 1 104 ? 15.181 -6.088 -24.253 1.00 90.00 104 ASN A CA 1
ATOM 829 C C . ASN A 1 104 ? 16.610 -5.687 -23.854 1.00 90.00 104 ASN A C 1
ATOM 831 O O . ASN A 1 104 ? 16.919 -5.530 -22.675 1.00 90.00 104 ASN A O 1
ATOM 835 N N . ALA A 1 105 ? 17.493 -5.499 -24.838 1.00 91.38 105 ALA A N 1
ATOM 836 C CA . ALA A 1 105 ? 18.890 -5.130 -24.590 1.00 91.38 105 ALA A CA 1
ATOM 837 C C . ALA A 1 105 ? 19.067 -3.796 -23.828 1.00 91.38 105 ALA A C 1
ATOM 839 O O . ALA A 1 105 ? 20.142 -3.539 -23.298 1.00 91.38 105 ALA A O 1
ATOM 840 N N . LYS A 1 106 ? 18.029 -2.946 -23.765 1.00 86.75 106 LYS A N 1
ATOM 841 C CA . LYS A 1 106 ? 18.021 -1.667 -23.035 1.00 86.75 106 LYS A CA 1
ATOM 842 C C . LYS A 1 106 ? 17.433 -1.780 -21.621 1.00 86.75 106 LYS A C 1
ATOM 844 O O . LYS A 1 106 ? 17.433 -0.784 -20.903 1.00 86.75 106 LYS A O 1
ATOM 849 N N . GLY A 1 107 ? 16.940 -2.955 -21.223 1.00 87.38 107 GLY A N 1
ATOM 850 C CA . GLY A 1 107 ? 16.397 -3.228 -19.893 1.00 87.38 107 GLY A CA 1
ATOM 851 C C . GLY A 1 107 ? 14.975 -3.789 -19.903 1.00 87.38 107 GLY A C 1
ATOM 852 O O . GLY A 1 107 ? 14.475 -4.298 -20.911 1.00 87.38 107 GLY A O 1
ATOM 853 N N . THR A 1 108 ? 14.329 -3.709 -18.741 1.00 90.88 108 THR A N 1
ATOM 854 C CA . THR A 1 108 ? 12.948 -4.153 -18.532 1.00 90.88 108 THR A CA 1
ATOM 855 C C . THR A 1 108 ? 11.993 -2.991 -18.803 1.00 90.88 108 THR A C 1
ATOM 857 O O . THR A 1 108 ? 12.040 -1.962 -18.133 1.00 90.88 108 THR A O 1
ATOM 860 N N . GLY A 1 109 ? 11.141 -3.136 -19.815 1.00 92.38 109 GLY A N 1
ATOM 861 C CA . GLY A 1 109 ? 10.085 -2.178 -20.149 1.00 92.38 109 GLY A CA 1
ATOM 862 C C . GLY A 1 109 ? 8.706 -2.741 -19.827 1.00 92.38 109 GLY A C 1
ATOM 863 O O . GLY A 1 109 ? 8.497 -3.946 -19.926 1.00 92.38 109 GLY A O 1
ATOM 864 N N . LEU A 1 110 ? 7.756 -1.877 -19.475 1.00 95.38 110 LEU A N 1
ATOM 865 C CA . LEU A 1 110 ? 6.359 -2.263 -19.275 1.00 95.38 110 LEU A CA 1
ATOM 866 C C . LEU A 1 110 ? 5.606 -2.220 -20.615 1.00 95.38 110 LEU A C 1
ATOM 868 O O . LEU A 1 110 ? 5.739 -1.244 -21.362 1.00 95.38 110 LEU A O 1
ATOM 872 N N . LYS A 1 111 ? 4.801 -3.244 -20.920 1.00 95.56 111 LYS A N 1
ATOM 873 C CA . LYS A 1 111 ? 3.979 -3.282 -22.139 1.00 95.56 111 LYS A CA 1
ATOM 874 C C . LYS A 1 111 ? 2.997 -2.105 -22.204 1.00 95.56 111 LYS A C 1
ATOM 876 O O . LYS A 1 111 ? 2.561 -1.540 -21.194 1.00 95.56 111 LYS A O 1
ATOM 881 N N . SER A 1 112 ? 2.617 -1.720 -23.422 1.00 93.81 112 SER A N 1
ATOM 882 C CA . SER A 1 112 ? 1.689 -0.607 -23.652 1.00 93.81 112 SER A CA 1
ATOM 883 C C . SER A 1 112 ? 0.265 -0.902 -23.170 1.00 93.81 112 SER A C 1
ATOM 885 O O . SER A 1 112 ? -0.426 0.039 -22.777 1.00 93.81 112 SER A O 1
ATOM 887 N N . ASP A 1 113 ? -0.137 -2.168 -23.123 1.00 95.25 113 ASP A N 1
ATOM 888 C CA . ASP A 1 113 ? -1.437 -2.668 -22.663 1.00 95.25 113 ASP A CA 1
ATOM 889 C C . ASP A 1 113 ? -1.442 -3.133 -21.197 1.00 95.25 113 ASP A C 1
ATOM 891 O O . ASP A 1 113 ? -2.500 -3.460 -20.672 1.00 95.25 113 ASP A O 1
ATOM 895 N N . ALA A 1 114 ? -0.294 -3.102 -20.513 1.00 96.69 114 ALA A N 1
ATOM 896 C CA . ALA A 1 114 ? -0.192 -3.473 -19.106 1.00 96.69 114 ALA A CA 1
ATOM 897 C C . ALA A 1 114 ? -1.140 -2.645 -18.222 1.00 96.69 114 ALA A C 1
ATOM 899 O O . ALA A 1 114 ? -1.169 -1.403 -18.296 1.00 96.69 114 ALA A O 1
ATOM 900 N N . VAL A 1 115 ? -1.864 -3.337 -17.343 1.00 96.94 115 VAL A N 1
ATOM 901 C CA . VAL A 1 115 ? -2.776 -2.760 -16.350 1.00 96.94 115 VAL A CA 1
ATOM 902 C C . VAL A 1 115 ? -2.344 -3.256 -14.971 1.00 96.94 115 VAL A C 1
ATOM 904 O O . VAL A 1 115 ? -2.174 -4.460 -14.799 1.00 96.94 115 VAL A O 1
ATOM 907 N N . PRO A 1 116 ? -2.148 -2.363 -13.986 1.00 96.75 116 PRO A N 1
ATOM 908 C CA . PRO A 1 116 ? -1.768 -2.789 -12.655 1.00 96.75 116 PRO A CA 1
ATOM 909 C C . PRO A 1 116 ? -2.893 -3.608 -12.025 1.00 96.75 116 PRO A C 1
ATOM 911 O O . PRO A 1 116 ? -4.065 -3.266 -12.160 1.00 96.75 116 PRO A O 1
ATOM 914 N N . PHE A 1 117 ? -2.543 -4.646 -11.284 1.00 92.19 117 PHE A N 1
ATOM 915 C CA . PHE A 1 117 ? -3.462 -5.353 -10.415 1.00 92.19 117 PHE A CA 1
ATOM 916 C C . PHE A 1 117 ? -3.300 -4.837 -8.982 1.00 92.19 117 PHE A C 1
ATOM 918 O O . PHE A 1 117 ? -2.197 -4.659 -8.454 1.00 92.19 117 PHE A O 1
ATOM 925 N N . PHE A 1 118 ? -4.428 -4.584 -8.330 1.00 81.19 118 PHE A N 1
ATOM 926 C CA . PHE A 1 118 ? -4.471 -4.387 -6.893 1.00 81.19 118 PHE A CA 1
ATOM 927 C C . PHE A 1 118 ? -5.402 -5.440 -6.332 1.00 81.19 118 PHE A C 1
ATOM 929 O O . PHE A 1 118 ? -6.623 -5.282 -6.320 1.00 81.19 118 PHE A O 1
ATOM 936 N N . GLU A 1 119 ? -4.807 -6.530 -5.864 1.00 75.75 119 GLU A N 1
ATOM 937 C CA . GLU A 1 119 ? -5.509 -7.366 -4.911 1.00 75.75 119 GLU A CA 1
ATOM 938 C C . GLU A 1 119 ? -5.709 -6.503 -3.670 1.00 75.75 119 GLU A C 1
ATOM 940 O O . GLU A 1 119 ? -4.791 -6.241 -2.887 1.00 75.75 119 GLU A O 1
ATOM 945 N N . VAL A 1 120 ? -6.933 -5.993 -3.516 1.00 65.06 120 VAL A N 1
ATOM 946 C CA . VAL A 1 120 ? -7.398 -5.624 -2.191 1.00 65.06 120 VAL A CA 1
ATOM 947 C C . VAL A 1 120 ? -7.220 -6.914 -1.403 1.00 65.06 120 VAL A C 1
ATOM 949 O O . VAL A 1 120 ? -7.880 -7.906 -1.704 1.00 65.06 120 VAL A O 1
ATOM 952 N N . ASN A 1 121 ? -6.295 -6.941 -0.446 1.00 51.50 121 ASN A N 1
ATOM 953 C CA . ASN A 1 121 ? -6.162 -8.045 0.502 1.00 51.50 121 ASN A CA 1
ATOM 954 C C . ASN A 1 121 ? -7.415 -8.098 1.412 1.00 51.50 121 ASN A C 1
ATOM 956 O O . ASN A 1 121 ? -7.314 -8.047 2.633 1.00 51.50 121 ASN A O 1
ATOM 960 N N . THR A 1 122 ? -8.621 -8.144 0.836 1.00 44.06 122 THR A N 1
ATOM 961 C CA . THR A 1 122 ? -9.876 -8.521 1.492 1.00 44.06 122 THR A CA 1
ATOM 962 C C . THR A 1 122 ? -9.874 -10.001 1.831 1.00 44.06 122 THR A C 1
ATOM 964 O O . THR A 1 122 ? -10.536 -10.405 2.782 1.00 44.06 122 THR A O 1
ATOM 967 N N . SER A 1 123 ? -9.075 -10.809 1.133 1.00 39.72 123 SER A N 1
ATOM 968 C CA . SER A 1 123 ? -8.551 -12.018 1.738 1.00 39.72 123 SER A CA 1
ATOM 969 C C . SER A 1 123 ? -7.371 -11.611 2.611 1.00 39.72 123 SER A C 1
ATOM 971 O O . SER A 1 123 ? -6.256 -11.422 2.125 1.00 39.72 123 SER A O 1
ATOM 973 N N . ILE A 1 124 ? -7.600 -11.563 3.924 1.00 44.09 124 ILE A N 1
ATOM 974 C CA . ILE A 1 124 ? -6.647 -12.200 4.836 1.00 44.09 124 ILE A CA 1
ATOM 975 C C . ILE A 1 124 ? -6.271 -13.496 4.108 1.00 44.09 124 ILE A C 1
ATOM 977 O O . ILE A 1 124 ? -7.186 -14.297 3.880 1.00 44.09 124 ILE A O 1
ATOM 981 N N . PRO A 1 125 ? -5.035 -13.680 3.602 1.00 36.16 125 PRO A N 1
ATOM 982 C CA . PRO A 1 125 ? -4.677 -14.983 3.070 1.00 36.16 125 PRO A CA 1
ATOM 983 C C . PRO A 1 125 ? -5.078 -15.956 4.180 1.00 36.16 125 PRO A C 1
ATOM 985 O O . PRO A 1 125 ? -4.660 -15.704 5.318 1.00 36.16 125 PRO A O 1
ATOM 988 N N . PRO A 1 126 ? -5.939 -16.978 3.934 1.00 37.78 126 PRO A N 1
ATOM 989 C CA . PRO A 1 126 ? -6.101 -18.030 4.928 1.00 37.78 126 PRO A CA 1
ATOM 990 C C . PRO A 1 126 ? -4.677 -18.375 5.260 1.00 37.78 126 PRO A C 1
ATOM 992 O O . PRO A 1 126 ? -3.906 -18.555 4.311 1.00 37.78 126 PRO A O 1
ATOM 995 N N . ALA A 1 127 ? -4.303 -18.251 6.533 1.00 42.38 127 ALA A N 1
ATOM 996 C CA . ALA A 1 127 ? -2.940 -18.468 6.934 1.00 42.38 127 ALA A CA 1
ATOM 997 C C . ALA A 1 127 ? -2.579 -19.829 6.340 1.00 42.38 127 ALA A C 1
ATOM 999 O O . ALA A 1 127 ? -2.894 -20.880 6.889 1.00 42.3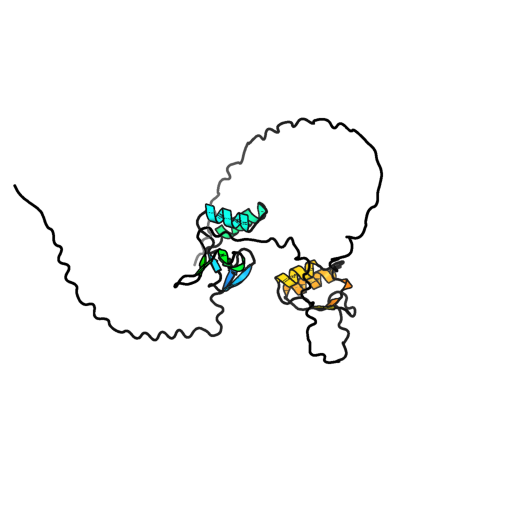8 127 ALA A O 1
ATOM 1000 N N . LYS A 1 128 ? -1.896 -19.820 5.182 1.00 37.94 128 LYS A N 1
ATOM 1001 C CA . LYS A 1 128 ? -0.875 -20.795 4.917 1.00 37.94 128 LYS A CA 1
ATOM 1002 C C . LYS A 1 128 ? -0.153 -20.732 6.233 1.00 37.94 128 LYS A C 1
ATOM 1004 O O . LYS A 1 128 ? 0.141 -19.631 6.706 1.00 37.94 128 LYS A O 1
ATOM 1009 N N . HIS A 1 129 ? -0.023 -21.874 6.874 1.00 40.28 129 HIS A N 1
ATOM 1010 C CA . HIS A 1 129 ? 0.953 -22.061 7.911 1.00 40.28 129 HIS A CA 1
ATOM 1011 C C . HIS A 1 129 ? 2.314 -21.656 7.298 1.00 40.28 129 HIS A C 1
ATOM 1013 O O . HIS A 1 129 ? 3.152 -22.490 6.994 1.00 40.28 129 HIS A O 1
ATOM 1019 N N . SER A 1 130 ? 2.549 -20.362 7.041 1.00 35.72 130 SER A N 1
ATOM 1020 C CA . SER A 1 130 ? 3.760 -19.685 7.398 1.00 35.72 130 SER A CA 1
ATOM 1021 C C . SER A 1 130 ? 3.877 -20.093 8.834 1.00 35.72 130 SER A C 1
ATOM 1023 O O . SER A 1 130 ? 3.157 -19.579 9.696 1.00 35.72 130 SER A O 1
ATOM 1025 N N . ASN A 1 131 ? 4.662 -21.156 9.010 1.00 39.06 131 ASN A N 1
ATOM 1026 C CA . ASN A 1 131 ? 5.459 -21.384 10.180 1.00 39.06 131 ASN A CA 1
ATOM 1027 C C . ASN A 1 131 ? 5.502 -20.049 10.896 1.00 39.06 131 ASN A C 1
ATOM 1029 O O . ASN A 1 131 ? 6.097 -19.086 10.396 1.00 39.06 131 ASN A O 1
ATOM 1033 N N . ILE A 1 132 ? 4.778 -19.974 12.018 1.00 40.88 132 ILE A N 1
ATOM 1034 C CA . ILE A 1 132 ? 5.243 -19.161 13.123 1.00 40.88 132 ILE A CA 1
ATOM 1035 C C . ILE A 1 132 ? 6.738 -19.407 13.052 1.00 40.88 132 ILE A C 1
ATOM 1037 O O . ILE A 1 132 ? 7.160 -20.562 13.135 1.00 40.88 132 ILE A O 1
ATOM 1041 N N . MET A 1 133 ? 7.513 -18.380 12.702 1.00 38.09 133 MET A N 1
ATOM 1042 C CA . MET A 1 133 ? 8.916 -18.424 13.025 1.00 38.09 133 MET A CA 1
ATOM 1043 C C . MET A 1 133 ? 8.863 -18.539 14.546 1.00 38.09 133 MET A C 1
ATOM 1045 O O . MET A 1 133 ? 8.790 -17.541 15.259 1.00 38.09 133 MET A O 1
ATOM 1049 N N . GLU A 1 134 ? 8.784 -19.787 15.029 1.00 40.53 134 GLU A N 1
ATOM 1050 C CA . GLU A 1 134 ? 9.729 -20.325 15.971 1.00 40.53 134 GLU A CA 1
ATOM 1051 C C . GLU A 1 134 ? 11.008 -19.668 15.515 1.00 40.53 134 GLU A C 1
ATOM 1053 O O . GLU A 1 134 ? 11.606 -19.996 14.491 1.00 40.53 134 GLU A O 1
ATOM 1058 N N . ILE A 1 135 ? 11.264 -18.526 16.145 1.00 43.12 135 ILE A N 1
ATOM 1059 C CA . ILE A 1 135 ? 12.561 -17.923 16.109 1.00 43.12 135 ILE A CA 1
ATOM 1060 C C . ILE A 1 135 ? 13.390 -19.113 16.561 1.00 43.12 135 ILE A C 1
ATOM 1062 O O . ILE A 1 135 ? 13.310 -19.493 17.729 1.00 43.12 135 ILE A O 1
ATOM 1066 N N . GLU A 1 136 ? 14.105 -19.747 15.630 1.00 37.75 136 GLU A N 1
ATOM 1067 C CA . GLU A 1 136 ? 15.262 -20.580 15.918 1.00 37.75 136 GLU A CA 1
ATOM 1068 C C . GLU A 1 136 ? 16.305 -19.638 16.537 1.00 37.75 136 GLU A C 1
ATOM 1070 O O . GLU A 1 136 ? 17.407 -19.406 16.043 1.00 37.75 136 GLU A O 1
ATOM 1075 N N . GLY A 1 137 ? 15.933 -19.029 17.662 1.00 40.50 137 GLY A N 1
ATOM 1076 C CA . GLY A 1 137 ? 16.833 -18.754 18.731 1.00 40.50 137 GLY A CA 1
ATOM 1077 C C . GLY A 1 137 ? 17.348 -20.131 19.036 1.00 40.50 137 GLY A C 1
ATOM 1078 O O . GLY A 1 137 ? 16.616 -20.980 19.545 1.00 40.50 137 GLY A O 1
ATOM 1079 N N . LYS A 1 138 ? 18.592 -20.359 18.612 1.00 37.12 138 LYS A N 1
ATOM 1080 C CA . LYS A 1 138 ? 19.501 -21.321 19.220 1.00 37.12 138 LYS A CA 1
ATOM 1081 C C . LYS A 1 138 ? 18.978 -21.585 20.618 1.00 37.12 138 LYS A C 1
ATOM 1083 O O . LYS A 1 138 ? 18.908 -20.626 21.388 1.00 37.12 138 LYS A O 1
ATOM 1088 N N . GLN A 1 139 ? 18.523 -22.813 20.866 1.00 41.59 139 GLN A N 1
ATOM 1089 C CA . GLN A 1 139 ? 17.968 -23.252 22.138 1.00 41.59 139 GLN A CA 1
ATOM 1090 C C . GLN A 1 139 ? 19.038 -23.062 23.219 1.00 41.59 139 GLN A C 1
ATOM 1092 O O . GLN A 1 139 ? 19.726 -23.985 23.634 1.00 41.59 139 GLN A O 1
ATOM 1097 N N . GLN A 1 140 ? 19.236 -21.823 23.648 1.00 42.03 140 GLN A N 1
ATOM 1098 C CA . GLN A 1 140 ? 19.746 -21.521 24.952 1.0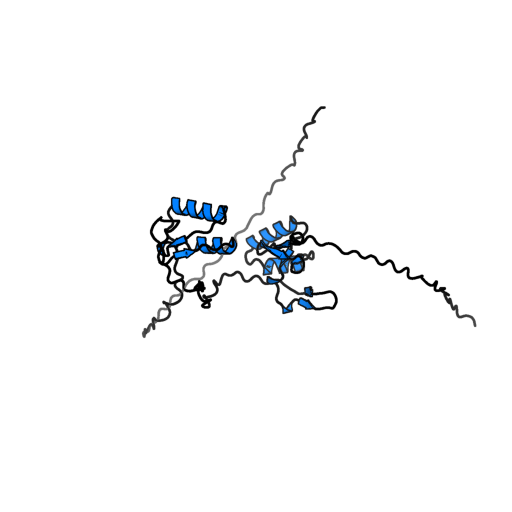0 42.03 140 GLN A CA 1
ATOM 1099 C C . GLN A 1 140 ? 18.572 -21.883 25.835 1.00 42.03 140 GLN A C 1
ATOM 1101 O O . GLN A 1 140 ? 17.557 -21.190 25.861 1.00 42.03 140 GLN A O 1
ATOM 1106 N N . THR A 1 141 ? 18.709 -23.003 26.531 1.00 46.44 141 THR A N 1
ATOM 1107 C CA . THR A 1 141 ? 17.903 -23.418 27.682 1.00 46.44 141 THR A CA 1
ATOM 1108 C C . THR A 1 141 ? 18.083 -22.430 28.844 1.00 46.44 141 THR A C 1
ATOM 1110 O O . THR A 1 141 ? 18.307 -22.813 29.990 1.00 46.44 141 THR A O 1
ATOM 1113 N N . GLY A 1 142 ? 18.081 -21.136 28.532 1.00 44.28 142 GLY A N 1
ATOM 1114 C CA . GLY A 1 142 ? 18.113 -20.038 29.465 1.00 44.28 142 GLY A CA 1
ATOM 1115 C C . GLY A 1 142 ? 16.701 -19.839 29.974 1.00 44.28 142 GLY A C 1
ATOM 1116 O O . GLY A 1 142 ? 15.746 -19.847 29.199 1.00 44.28 142 GLY A O 1
ATOM 1117 N N . HIS A 1 143 ? 16.588 -19.699 31.288 1.00 47.75 143 HIS A N 1
ATOM 1118 C CA . HIS A 1 143 ? 15.387 -19.269 31.983 1.00 47.75 143 HIS A CA 1
ATOM 1119 C C . HIS A 1 143 ? 14.551 -18.308 31.128 1.00 47.75 143 HIS A C 1
ATOM 1121 O O . HIS A 1 143 ? 14.983 -17.196 30.820 1.00 47.75 143 HIS A O 1
ATOM 1127 N N . ILE A 1 144 ? 13.349 -18.744 30.742 1.00 56.06 144 ILE A N 1
ATOM 1128 C CA . ILE A 1 144 ? 12.353 -17.872 30.126 1.00 56.06 144 ILE A CA 1
ATOM 1129 C C . ILE A 1 144 ? 11.939 -16.898 31.226 1.00 56.06 144 ILE A C 1
ATOM 1131 O O . ILE A 1 144 ? 11.071 -17.195 32.045 1.00 56.06 144 ILE A O 1
ATOM 1135 N N . HIS A 1 145 ? 12.623 -15.758 31.303 1.00 63.19 145 HIS A N 1
ATOM 1136 C CA . HIS A 1 145 ? 12.209 -14.673 32.173 1.00 63.19 145 HIS A CA 1
ATOM 1137 C C . HIS A 1 145 ? 10.817 -14.252 31.718 1.00 63.19 145 HIS A C 1
ATOM 1139 O O . HIS A 1 145 ? 10.634 -13.830 30.573 1.00 63.19 145 HIS A O 1
ATOM 1145 N N . ALA A 1 146 ? 9.831 -14.437 32.596 1.00 73.88 146 ALA A N 1
ATOM 1146 C CA . ALA A 1 146 ? 8.484 -13.952 32.369 1.00 73.88 146 ALA A CA 1
ATOM 1147 C C . ALA A 1 146 ? 8.578 -12.453 32.068 1.00 73.88 146 ALA A C 1
ATOM 1149 O O . ALA A 1 146 ? 9.118 -11.691 32.869 1.00 73.88 146 ALA A O 1
ATOM 1150 N N . GLN A 1 147 ? 8.125 -12.048 30.885 1.00 89.25 147 GLN A N 1
ATOM 1151 C CA . GLN A 1 147 ? 8.164 -10.651 30.472 1.00 89.25 147 GLN A CA 1
ATOM 1152 C C . GLN A 1 147 ? 6.784 -10.032 30.652 1.00 89.25 147 GLN A C 1
ATOM 1154 O O . GLN A 1 147 ? 5.766 -10.684 30.420 1.00 89.25 147 GLN A O 1
ATOM 1159 N N . GLU A 1 148 ? 6.745 -8.778 31.084 1.00 96.19 148 GLU A N 1
ATOM 1160 C CA . GLU A 1 148 ? 5.499 -8.057 31.321 1.00 96.19 148 GLU A CA 1
ATOM 1161 C C . GLU A 1 148 ? 4.893 -7.567 30.004 1.00 96.19 148 GLU A C 1
ATOM 1163 O O . GLU A 1 148 ? 5.576 -7.074 29.100 1.00 96.19 148 GLU A O 1
ATOM 1168 N N . CYS A 1 149 ? 3.576 -7.697 29.885 1.00 96.81 149 CYS A N 1
ATOM 1169 C CA . CYS A 1 149 ? 2.831 -7.117 28.788 1.00 96.81 149 CYS A CA 1
ATOM 1170 C C . CYS A 1 149 ? 2.853 -5.594 28.897 1.00 96.81 149 CYS A C 1
ATOM 1172 O O . CYS A 1 149 ? 2.424 -5.022 29.895 1.00 96.81 149 CYS A O 1
ATOM 1174 N N . PHE A 1 150 ? 3.220 -4.919 27.815 1.00 96.88 150 PHE A N 1
ATOM 1175 C CA . PHE A 1 150 ? 3.238 -3.461 27.765 1.00 96.88 150 PHE A CA 1
ATOM 1176 C C . PHE A 1 150 ? 1.855 -2.823 28.010 1.00 96.88 150 PHE A C 1
ATOM 1178 O O . PHE A 1 150 ? 1.750 -1.726 28.568 1.00 96.88 150 PHE A O 1
ATOM 1185 N N . LEU A 1 151 ? 0.772 -3.504 27.612 1.00 97.25 151 LEU A N 1
ATOM 1186 C CA . LEU A 1 151 ? -0.593 -2.987 27.736 1.00 97.25 151 LEU A CA 1
ATOM 1187 C C . LEU A 1 151 ? -1.122 -3.104 29.165 1.00 97.25 151 LEU A C 1
ATOM 1189 O O . LEU A 1 151 ? -1.437 -2.073 29.766 1.00 97.25 151 LEU A O 1
ATOM 1193 N N . CYS A 1 152 ? -1.202 -4.319 29.711 1.00 96.62 152 CYS A N 1
ATOM 1194 C CA . CYS A 1 152 ? -1.788 -4.565 31.032 1.00 96.62 152 CYS A CA 1
ATOM 1195 C C . CYS A 1 152 ? -0.784 -4.608 32.192 1.00 96.62 152 CYS A C 1
ATOM 1197 O O . CYS A 1 152 ? -1.215 -4.540 33.335 1.00 96.62 152 CYS A O 1
ATOM 1199 N N . GLY A 1 153 ? 0.522 -4.711 31.932 1.00 95.50 153 GLY A N 1
ATOM 1200 C CA . GLY A 1 153 ? 1.544 -4.892 32.971 1.00 95.50 153 GLY A CA 1
ATOM 1201 C C . GLY A 1 153 ? 1.591 -6.302 33.572 1.00 95.50 153 GLY A C 1
ATOM 1202 O O . GLY A 1 153 ? 2.452 -6.584 34.393 1.00 95.50 153 GLY A O 1
ATOM 1203 N N . GLU A 1 154 ? 0.695 -7.209 33.171 1.00 95.62 154 GLU A N 1
ATOM 1204 C CA . GLU A 1 154 ? 0.727 -8.601 33.625 1.00 95.62 154 GLU A CA 1
ATOM 1205 C C . GLU A 1 154 ? 1.818 -9.394 32.899 1.00 95.62 154 GLU A C 1
ATOM 1207 O O . GLU A 1 154 ? 2.106 -9.146 31.726 1.00 95.62 154 GLU A O 1
ATOM 1212 N N . PHE A 1 155 ? 2.370 -10.413 33.557 1.00 93.88 155 PHE A N 1
ATOM 1213 C CA . PHE A 1 155 ? 3.279 -11.360 32.917 1.00 93.88 155 PHE A CA 1
ATOM 1214 C C . PHE A 1 155 ? 2.611 -12.049 31.721 1.00 93.88 155 PHE A C 1
ATOM 1216 O O . PHE A 1 155 ? 1.543 -12.655 31.828 1.00 93.88 155 PHE A O 1
ATOM 1223 N N . ALA A 1 156 ? 3.255 -11.953 30.564 1.00 87.44 156 ALA A N 1
ATOM 1224 C CA . ALA A 1 156 ? 2.748 -12.454 29.303 1.00 87.44 156 ALA A CA 1
ATOM 1225 C C . ALA A 1 156 ? 3.394 -13.805 28.970 1.00 87.44 156 ALA A C 1
ATOM 1227 O O . ALA A 1 156 ? 4.585 -13.870 28.675 1.00 87.44 156 ALA A O 1
ATOM 1228 N N . PHE A 1 157 ? 2.609 -14.884 28.970 1.00 85.75 157 PHE A N 1
ATOM 1229 C CA . PHE A 1 157 ? 3.015 -16.166 28.392 1.00 85.75 157 PHE A CA 1
ATOM 1230 C C . PHE A 1 157 ? 1.783 -16.937 27.877 1.00 85.75 157 PHE A C 1
ATOM 1232 O O . PHE A 1 157 ? 0.903 -17.249 28.679 1.00 85.75 157 PHE A O 1
ATOM 1239 N N . PRO A 1 158 ? 1.679 -17.243 26.569 1.00 86.81 158 PRO A N 1
ATOM 1240 C CA . PRO A 1 158 ? 2.549 -16.790 25.483 1.00 86.81 158 PRO A CA 1
ATOM 1241 C C . PRO A 1 158 ? 2.402 -15.282 25.209 1.00 86.81 158 PRO A C 1
ATOM 1243 O O . PRO A 1 158 ? 1.354 -14.674 25.457 1.00 86.81 158 PRO A O 1
ATOM 1246 N N . TYR A 1 159 ? 3.460 -14.678 24.669 1.00 92.88 159 TYR A N 1
ATOM 1247 C CA . TYR A 1 159 ? 3.485 -13.275 24.260 1.00 92.88 159 TYR A CA 1
ATOM 1248 C C . TYR A 1 159 ? 3.710 -13.131 22.756 1.00 92.88 159 TYR A C 1
ATOM 1250 O O . TYR A 1 159 ? 4.251 -14.011 22.090 1.00 92.88 159 TYR A O 1
ATOM 1258 N N . LEU A 1 160 ? 3.295 -11.987 22.229 1.00 93.81 160 LEU A N 1
ATOM 1259 C CA . LEU A 1 160 ? 3.509 -11.554 20.858 1.00 93.81 160 LEU A CA 1
ATOM 1260 C C . LEU A 1 160 ? 4.428 -10.332 20.874 1.00 93.81 160 LEU A C 1
ATOM 1262 O O . LEU A 1 160 ? 4.285 -9.460 21.731 1.00 93.81 160 LEU A O 1
ATOM 1266 N N . ILE A 1 161 ? 5.358 -10.256 19.924 1.00 95.38 161 ILE A N 1
ATOM 1267 C CA . ILE A 1 161 ? 6.217 -9.081 19.744 1.00 95.38 161 ILE A CA 1
ATOM 1268 C C . ILE A 1 161 ? 5.639 -8.234 18.615 1.00 95.38 161 ILE A C 1
ATOM 1270 O O . ILE A 1 161 ? 5.399 -8.754 17.523 1.00 95.38 161 ILE A O 1
ATOM 1274 N N . THR A 1 162 ? 5.464 -6.932 18.840 1.00 95.50 162 THR A N 1
ATOM 1275 C CA . THR A 1 162 ? 4.984 -6.045 17.777 1.00 95.50 162 THR A CA 1
ATOM 1276 C C . THR A 1 162 ? 5.970 -6.012 16.588 1.00 95.50 162 THR A C 1
ATOM 1278 O O . THR A 1 162 ? 7.201 -6.002 16.781 1.00 95.50 162 THR A O 1
ATOM 1281 N N . PRO A 1 163 ? 5.462 -6.015 15.339 1.00 93.75 163 PRO A N 1
ATOM 1282 C CA . PRO A 1 163 ? 6.286 -5.890 14.139 1.00 93.75 163 PRO A CA 1
ATOM 1283 C C . PRO A 1 163 ? 7.057 -4.564 14.094 1.00 93.75 163 PRO A C 1
ATOM 1285 O O . PRO A 1 163 ? 6.606 -3.554 14.623 1.00 93.75 163 PRO A O 1
ATOM 1288 N N . LYS A 1 164 ? 8.220 -4.563 13.429 1.00 89.69 164 LYS A N 1
ATOM 1289 C CA . LYS A 1 164 ? 9.040 -3.352 13.218 1.00 89.69 164 LYS A CA 1
ATOM 1290 C C . LYS A 1 164 ? 8.546 -2.492 12.044 1.00 89.69 164 LYS A C 1
ATOM 1292 O O . LYS A 1 164 ? 8.808 -1.293 12.002 1.00 89.69 164 LYS A O 1
ATOM 1297 N N . ASP A 1 165 ? 7.914 -3.127 11.063 1.00 90.88 165 ASP A N 1
ATOM 1298 C CA . ASP A 1 165 ? 7.371 -2.472 9.875 1.00 90.88 165 ASP A CA 1
ATOM 1299 C C . ASP A 1 165 ? 6.049 -1.769 10.208 1.00 90.88 165 ASP A C 1
ATOM 1301 O O . ASP A 1 165 ? 5.179 -2.369 10.836 1.00 90.88 165 ASP A O 1
ATOM 1305 N N . SER A 1 166 ? 5.890 -0.514 9.782 1.00 88.44 166 SER A N 1
ATOM 1306 C CA . SER A 1 166 ? 4.757 0.331 10.184 1.00 88.44 166 SER A CA 1
ATOM 1307 C C . SER A 1 166 ? 3.413 -0.167 9.650 1.00 88.44 166 SER A C 1
ATOM 1309 O O . SER A 1 166 ? 2.403 -0.079 10.351 1.00 88.44 166 SER A O 1
ATOM 1311 N N . ILE A 1 167 ? 3.389 -0.729 8.438 1.00 88.81 167 ILE A N 1
ATOM 1312 C CA . ILE A 1 167 ? 2.174 -1.279 7.824 1.00 88.81 167 ILE A CA 1
ATOM 1313 C C . ILE A 1 167 ? 1.757 -2.536 8.589 1.00 88.81 167 ILE A C 1
ATOM 1315 O O . ILE A 1 167 ? 0.607 -2.667 9.011 1.00 88.81 167 ILE A O 1
ATOM 1319 N N . THR A 1 168 ? 2.711 -3.431 8.834 1.00 91.56 168 THR A N 1
ATOM 1320 C CA . THR A 1 168 ? 2.480 -4.678 9.571 1.00 91.56 168 THR A CA 1
ATOM 1321 C C . THR A 1 168 ? 2.101 -4.404 11.029 1.00 91.56 168 THR A C 1
ATOM 1323 O O . THR A 1 168 ? 1.222 -5.069 11.572 1.00 91.56 168 THR A O 1
ATOM 1326 N N . ALA A 1 169 ? 2.712 -3.399 11.662 1.00 94.00 169 ALA A N 1
ATOM 1327 C CA . ALA A 1 169 ? 2.368 -2.960 13.010 1.00 94.00 169 ALA A CA 1
ATOM 1328 C C . ALA A 1 169 ? 0.940 -2.400 13.074 1.00 94.00 169 ALA A C 1
ATOM 1330 O O . ALA A 1 169 ? 0.197 -2.748 13.984 1.00 94.00 169 ALA A O 1
ATOM 1331 N N . CYS A 1 170 ? 0.522 -1.599 12.088 1.00 92.19 170 CYS A N 1
ATOM 1332 C CA . CYS A 1 170 ? -0.854 -1.107 11.994 1.00 92.19 170 CYS A CA 1
ATOM 1333 C C . CYS A 1 170 ? -1.867 -2.264 11.937 1.00 92.19 170 CYS A C 1
ATOM 1335 O O . CYS A 1 170 ? -2.807 -2.305 12.728 1.00 92.19 170 CYS A O 1
ATOM 1337 N N . LEU A 1 171 ? -1.628 -3.258 11.073 1.00 92.00 171 LEU A N 1
ATOM 1338 C CA . LEU A 1 171 ? -2.465 -4.463 11.001 1.00 92.00 171 LEU A CA 1
ATOM 1339 C C . LEU A 1 171 ? -2.456 -5.253 12.317 1.00 92.00 171 LEU A C 1
ATOM 1341 O O . LEU A 1 171 ? -3.504 -5.703 12.774 1.00 92.00 171 LEU A O 1
ATOM 1345 N N . PHE A 1 172 ? -1.289 -5.385 12.950 1.00 95.69 172 PHE A N 1
ATOM 1346 C CA . PHE A 1 172 ? -1.151 -6.037 14.249 1.00 95.69 172 PHE A CA 1
ATOM 1347 C C . PHE A 1 172 ? -1.993 -5.342 15.328 1.00 95.69 172 PHE A C 1
ATOM 1349 O O . PHE A 1 172 ? -2.715 -6.015 16.059 1.00 95.69 172 PHE A O 1
ATOM 1356 N N . PHE A 1 173 ? -1.934 -4.010 15.414 1.00 95.50 173 PHE A N 1
ATOM 1357 C CA . PHE A 1 173 ? -2.679 -3.240 16.411 1.00 95.50 173 PHE A CA 1
ATOM 1358 C C . PHE A 1 173 ? -4.190 -3.229 16.149 1.00 95.50 173 PHE A C 1
ATOM 1360 O O . PHE A 1 173 ? -4.962 -3.227 17.104 1.00 95.50 173 PHE A O 1
ATOM 1367 N N . ASN A 1 174 ? -4.619 -3.317 14.887 1.00 93.69 174 ASN A N 1
ATOM 1368 C CA . ASN A 1 174 ? -6.036 -3.461 14.529 1.00 93.69 174 ASN A CA 1
ATOM 1369 C C . ASN A 1 174 ? -6.639 -4.809 14.962 1.00 93.69 174 ASN A C 1
ATOM 1371 O O . ASN A 1 174 ? -7.855 -4.911 15.106 1.00 93.69 174 ASN A O 1
ATOM 1375 N N . ASN A 1 175 ? -5.809 -5.832 15.188 1.00 95.81 175 ASN A N 1
ATOM 1376 C CA . ASN A 1 175 ? -6.246 -7.131 15.709 1.00 95.81 175 ASN A CA 1
ATOM 1377 C C . ASN A 1 175 ? -6.309 -7.182 17.240 1.00 95.81 175 ASN A C 1
ATOM 1379 O O . ASN A 1 175 ? -6.633 -8.235 17.798 1.00 95.81 175 ASN A O 1
ATOM 1383 N N . LEU A 1 176 ? -6.002 -6.082 17.933 1.00 96.06 176 LEU A N 1
ATOM 1384 C CA . LEU A 1 176 ? -6.146 -6.042 19.378 1.00 96.06 176 LEU A CA 1
ATOM 1385 C C . LEU A 1 176 ? -7.618 -5.929 19.790 1.00 96.06 176 LEU A C 1
ATOM 1387 O O . LEU A 1 176 ? -8.414 -5.254 19.139 1.00 96.06 176 LEU A O 1
ATOM 1391 N N . ILE A 1 177 ? -7.980 -6.595 20.882 1.00 94.31 177 ILE A N 1
ATOM 1392 C CA . ILE A 1 177 ? -9.346 -6.638 21.416 1.00 94.31 177 ILE A CA 1
ATOM 1393 C C . ILE A 1 177 ? -9.400 -6.074 22.830 1.00 94.31 177 ILE A C 1
ATOM 1395 O O . ILE A 1 177 ? -8.407 -6.093 23.556 1.00 94.31 177 ILE A O 1
ATOM 1399 N N . GLU A 1 178 ? -10.585 -5.578 23.197 1.00 93.25 178 GLU A N 1
ATOM 1400 C CA . GLU A 1 178 ? -10.926 -5.181 24.570 1.00 93.25 178 GLU A CA 1
ATOM 1401 C C . GLU A 1 178 ? -9.938 -4.181 25.193 1.00 93.25 178 GLU A C 1
ATOM 1403 O O . GLU A 1 178 ? -9.606 -4.248 26.375 1.00 93.25 178 GLU A O 1
ATOM 1408 N N . LEU A 1 179 ? -9.452 -3.230 24.390 1.00 96.69 179 LEU A N 1
ATOM 1409 C CA . LEU A 1 179 ? -8.551 -2.194 24.878 1.00 96.69 179 LEU A CA 1
ATOM 1410 C C . LEU A 1 179 ? -9.327 -1.115 25.632 1.00 96.69 179 LEU A C 1
ATOM 1412 O O . LEU A 1 179 ? -10.234 -0.486 25.083 1.00 96.69 179 LEU A O 1
ATOM 1416 N N . ASN A 1 180 ? -8.921 -0.847 26.870 1.00 97.31 180 ASN A N 1
ATOM 1417 C CA . ASN A 1 180 ? -9.405 0.324 27.597 1.00 97.31 180 ASN A CA 1
ATOM 1418 C C . ASN A 1 180 ? -8.753 1.623 27.077 1.00 97.31 180 ASN A C 1
ATOM 1420 O O . ASN A 1 180 ? -7.819 1.605 26.269 1.00 97.31 180 ASN A O 1
ATOM 1424 N N . SER A 1 181 ? -9.228 2.774 27.557 1.00 97.56 181 SER A N 1
ATOM 1425 C CA . SER A 1 181 ? -8.751 4.090 27.110 1.00 97.56 181 SER A CA 1
ATOM 1426 C C . SER A 1 181 ? -7.248 4.301 27.299 1.00 97.56 181 SER A C 1
ATOM 1428 O O . SER A 1 181 ? -6.611 4.949 26.470 1.00 97.56 181 SER A O 1
ATOM 1430 N N . ASP A 1 182 ? -6.658 3.761 28.364 1.00 97.50 182 ASP A N 1
ATOM 1431 C CA . ASP A 1 182 ? -5.233 3.942 28.642 1.00 97.50 182 ASP A CA 1
ATOM 1432 C C . ASP A 1 182 ? -4.366 2.996 27.807 1.00 97.50 182 ASP A C 1
ATOM 1434 O O . ASP A 1 182 ? -3.311 3.393 27.309 1.00 97.50 182 ASP A O 1
ATOM 1438 N N . GLN A 1 183 ? -4.843 1.779 27.552 1.00 97.31 183 GLN A N 1
ATOM 1439 C CA . GLN A 1 183 ? -4.216 0.850 26.612 1.00 97.31 183 GLN A CA 1
ATOM 1440 C C . GLN A 1 183 ? -4.261 1.385 25.177 1.00 97.31 183 GLN A C 1
ATOM 1442 O O . GLN A 1 183 ? -3.263 1.285 24.465 1.00 97.31 183 GLN A O 1
ATOM 1447 N N . LEU A 1 184 ? -5.360 2.027 24.765 1.00 97.25 184 LEU A N 1
ATOM 1448 C CA . LEU A 1 184 ? -5.449 2.704 23.466 1.00 97.25 184 LEU A CA 1
ATOM 1449 C C . LEU A 1 184 ? -4.405 3.821 23.331 1.00 97.25 184 LEU A C 1
ATOM 1451 O O . LEU A 1 184 ? -3.719 3.887 22.311 1.00 97.25 184 LEU A O 1
ATOM 1455 N N . LYS A 1 185 ? -4.207 4.650 24.368 1.00 97.69 185 LYS A N 1
ATOM 1456 C CA . LYS A 1 185 ? -3.139 5.673 24.377 1.00 97.69 185 LYS A CA 1
ATOM 1457 C C . LYS A 1 185 ? -1.751 5.042 24.243 1.00 97.69 185 LYS A C 1
ATOM 1459 O O . LYS A 1 185 ? -0.929 5.540 23.475 1.00 97.69 185 LYS A O 1
ATOM 1464 N N . LYS A 1 186 ? -1.491 3.930 24.943 1.00 97.69 186 LYS A N 1
ATOM 1465 C CA . LYS A 1 186 ? -0.231 3.173 24.824 1.00 97.69 186 LYS A CA 1
ATOM 1466 C C . LYS A 1 186 ? -0.011 2.650 23.401 1.00 97.69 186 LYS A C 1
ATOM 1468 O O . LYS A 1 186 ? 1.085 2.794 22.866 1.00 97.69 186 LYS A O 1
ATOM 1473 N N . VAL A 1 187 ? -1.041 2.093 22.760 1.00 96.94 187 VAL A N 1
ATOM 1474 C CA . VAL A 1 187 ? -0.971 1.633 21.360 1.00 96.94 187 VAL A CA 1
ATOM 1475 C C . VAL A 1 187 ? -0.682 2.797 20.411 1.00 96.94 187 VAL A C 1
ATOM 1477 O O . VAL A 1 187 ? 0.214 2.698 19.575 1.00 96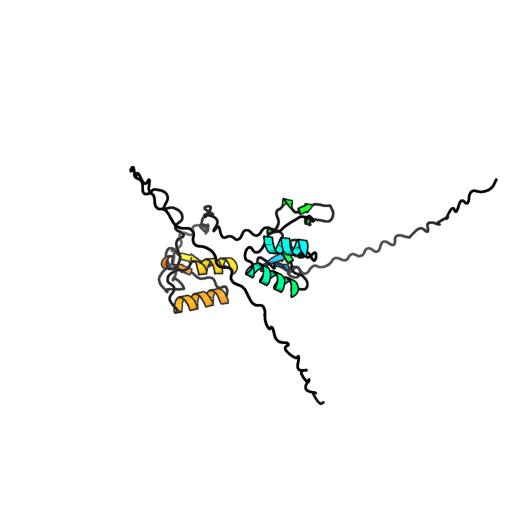.94 187 VAL A O 1
ATOM 1480 N N . GLN A 1 188 ? -1.366 3.931 20.576 1.00 95.75 188 GLN A N 1
ATOM 1481 C CA . GLN A 1 188 ? -1.109 5.134 19.778 1.00 95.75 188 GLN A CA 1
ATOM 1482 C C . GLN A 1 188 ? 0.330 5.640 19.944 1.00 95.75 188 GLN A C 1
ATOM 1484 O O . GLN A 1 188 ? 0.959 6.029 18.960 1.00 95.75 188 GLN A O 1
ATOM 1489 N N . GLN A 1 189 ? 0.883 5.596 21.162 1.00 95.69 189 GLN A N 1
ATOM 1490 C CA . GLN A 1 189 ? 2.293 5.913 21.403 1.00 95.69 189 GLN A CA 1
ATOM 1491 C C . GLN A 1 189 ? 3.223 4.937 20.671 1.00 95.69 189 GLN A C 1
ATOM 1493 O O . GLN A 1 189 ? 4.129 5.386 19.970 1.00 95.69 189 GLN A O 1
ATOM 1498 N N . LEU A 1 190 ? 2.979 3.623 20.758 1.00 95.25 190 LEU A N 1
ATOM 1499 C CA . LEU A 1 190 ? 3.778 2.623 20.036 1.00 95.25 190 LEU A CA 1
ATOM 1500 C C . LEU A 1 190 ? 3.765 2.859 18.523 1.00 95.25 190 LEU A C 1
ATOM 1502 O O . LEU A 1 190 ? 4.822 2.805 17.894 1.00 95.25 190 LEU A O 1
ATOM 1506 N N . MET A 1 191 ? 2.597 3.169 17.951 1.00 93.31 191 MET A N 1
ATOM 1507 C CA . MET A 1 191 ? 2.458 3.490 16.527 1.00 93.31 191 MET A CA 1
ATOM 1508 C C . MET A 1 191 ? 3.189 4.782 16.155 1.00 93.31 191 MET A C 1
ATOM 1510 O O . MET A 1 191 ? 3.884 4.820 15.142 1.00 93.31 191 MET A O 1
ATOM 1514 N N . LYS A 1 192 ? 3.081 5.828 16.985 1.00 93.00 192 LYS A N 1
ATOM 1515 C CA . LYS A 1 192 ? 3.735 7.125 16.753 1.00 93.00 192 LYS A CA 1
ATOM 1516 C C . LYS A 1 192 ? 5.261 7.018 16.757 1.00 93.00 192 LYS A C 1
ATOM 1518 O O . LYS A 1 192 ? 5.914 7.671 15.949 1.00 93.00 192 LYS A O 1
ATOM 1523 N N . PHE A 1 193 ? 5.823 6.209 17.655 1.00 93.38 193 PHE A N 1
ATOM 1524 C CA . PHE A 1 193 ? 7.274 6.067 17.825 1.00 93.38 193 PHE A CA 1
ATOM 1525 C C . PHE A 1 193 ? 7.865 4.831 17.132 1.00 93.38 193 PHE A C 1
ATOM 1527 O O . PHE A 1 193 ? 9.059 4.574 17.266 1.00 93.38 193 PHE A O 1
ATOM 1534 N N . ASN A 1 194 ? 7.048 4.047 16.421 1.00 90.69 194 ASN A N 1
ATOM 1535 C CA . ASN A 1 194 ? 7.436 2.782 15.788 1.00 90.69 194 ASN A CA 1
ATOM 1536 C C . ASN A 1 194 ? 8.252 1.858 16.720 1.00 90.69 194 ASN A C 1
ATOM 1538 O O . ASN A 1 194 ? 9.275 1.284 16.337 1.00 90.69 194 ASN A O 1
ATOM 1542 N N . THR A 1 195 ? 7.840 1.780 17.988 1.00 92.69 195 THR A N 1
ATOM 1543 C CA . THR A 1 195 ? 8.573 1.053 19.035 1.00 92.69 195 THR A CA 1
ATOM 1544 C C . THR A 1 195 ? 8.066 -0.382 19.154 1.00 92.69 195 THR A C 1
ATOM 1546 O O . THR A 1 195 ? 6.870 -0.651 19.021 1.00 92.69 195 THR A O 1
ATOM 1549 N N . ARG A 1 196 ? 8.982 -1.324 19.414 1.00 93.81 196 ARG A N 1
ATOM 1550 C CA . ARG A 1 196 ? 8.623 -2.727 19.647 1.00 93.81 196 ARG A CA 1
ATOM 1551 C C . ARG A 1 196 ? 8.177 -2.940 21.090 1.00 93.81 196 ARG A C 1
ATOM 1553 O O . ARG A 1 196 ? 8.801 -2.414 22.004 1.00 93.81 196 ARG A O 1
ATOM 1560 N N . ALA A 1 197 ? 7.134 -3.733 21.286 1.00 96.12 197 ALA A N 1
ATOM 1561 C CA . ALA A 1 197 ? 6.581 -4.046 22.594 1.00 96.12 197 ALA A CA 1
ATOM 1562 C C . ALA A 1 197 ? 6.112 -5.500 22.664 1.00 96.12 197 ALA A C 1
ATOM 1564 O O . ALA A 1 197 ? 5.823 -6.126 21.641 1.00 96.12 197 ALA A O 1
ATOM 1565 N N . LEU A 1 198 ? 6.028 -6.012 23.890 1.00 96.12 198 LEU A N 1
ATOM 1566 C CA . LEU A 1 198 ? 5.475 -7.324 24.191 1.00 96.12 198 LEU A CA 1
ATOM 1567 C C . LEU A 1 198 ? 4.012 -7.213 24.582 1.00 96.12 198 LEU A C 1
ATOM 1569 O O . LEU A 1 198 ? 3.640 -6.424 25.451 1.00 96.12 198 LEU A O 1
ATOM 1573 N N . ILE A 1 199 ? 3.182 -8.023 23.940 1.00 96.25 199 ILE A N 1
ATOM 1574 C CA . ILE A 1 199 ? 1.734 -8.007 24.103 1.00 96.25 199 ILE A CA 1
ATOM 1575 C C . ILE A 1 199 ? 1.288 -9.418 24.474 1.00 96.25 199 ILE A C 1
ATOM 1577 O O . ILE A 1 199 ? 1.615 -10.376 23.775 1.00 96.25 199 ILE A O 1
ATOM 1581 N N . CYS A 1 200 ? 0.571 -9.573 25.586 1.00 95.69 200 CYS A N 1
ATOM 1582 C CA . CYS A 1 200 ? 0.026 -10.871 25.962 1.00 95.69 200 CYS A CA 1
ATOM 1583 C C . CYS A 1 200 ? -1.104 -11.272 25.008 1.00 95.69 200 CYS A C 1
ATOM 1585 O O . CYS A 1 200 ? -1.787 -10.424 24.426 1.00 95.69 200 CYS A O 1
ATOM 1587 N N . ARG A 1 201 ? -1.337 -12.581 24.872 1.00 93.19 201 ARG A N 1
ATOM 1588 C CA . ARG A 1 201 ? -2.399 -13.086 23.994 1.00 93.19 201 ARG A CA 1
ATOM 1589 C C . ARG A 1 201 ? -3.813 -12.654 24.381 1.00 93.19 201 ARG A C 1
ATOM 1591 O O . ARG A 1 201 ? -4.651 -12.596 23.494 1.00 93.19 201 ARG A O 1
ATOM 1598 N N . LYS A 1 202 ? -4.070 -12.288 25.644 1.00 94.81 202 LYS A N 1
ATOM 1599 C CA . LYS A 1 202 ? -5.386 -11.783 26.085 1.00 94.81 202 LYS A CA 1
ATOM 1600 C C . LYS A 1 202 ? -5.854 -10.577 25.265 1.00 94.81 202 LYS A C 1
ATOM 1602 O O . LYS A 1 202 ? -7.045 -10.400 25.064 1.00 94.81 202 LYS A O 1
ATOM 1607 N N . HIS A 1 203 ? -4.914 -9.764 24.787 1.00 96.06 203 HIS A N 1
ATOM 1608 C CA . HIS A 1 203 ? -5.225 -8.578 23.999 1.00 96.06 203 HIS A CA 1
ATOM 1609 C C . HIS A 1 203 ? -5.297 -8.835 22.500 1.00 96.06 203 HIS A C 1
ATOM 1611 O O . HIS A 1 203 ? -5.590 -7.896 21.775 1.00 96.06 203 HIS A O 1
ATOM 1617 N N . TYR A 1 204 ? -5.011 -10.040 22.006 1.00 94.88 204 TYR A N 1
ATOM 1618 C CA . TYR A 1 204 ? -4.947 -10.313 20.572 1.00 94.88 204 TYR A CA 1
ATOM 1619 C C . TYR A 1 204 ? -6.115 -11.196 20.145 1.00 94.88 204 TYR A C 1
ATOM 1621 O O . TYR A 1 204 ? -6.331 -12.260 20.725 1.00 94.88 204 TYR A O 1
ATOM 1629 N N . ARG A 1 205 ? -6.854 -10.787 19.108 1.00 92.25 205 ARG A N 1
ATOM 1630 C CA . ARG A 1 205 ? -7.906 -11.622 18.524 1.00 92.25 205 ARG A CA 1
ATOM 1631 C C . ARG A 1 205 ? -7.271 -12.864 17.914 1.00 92.25 205 ARG A C 1
ATOM 1633 O O . ARG A 1 205 ? -6.598 -12.783 16.885 1.00 92.25 205 ARG A O 1
ATOM 1640 N N . GLU A 1 206 ? -7.497 -14.017 18.527 1.00 83.81 206 GLU A N 1
ATOM 1641 C CA . GLU A 1 206 ? -7.138 -15.280 17.902 1.00 83.81 206 GLU A CA 1
ATOM 1642 C C . GLU A 1 206 ? -7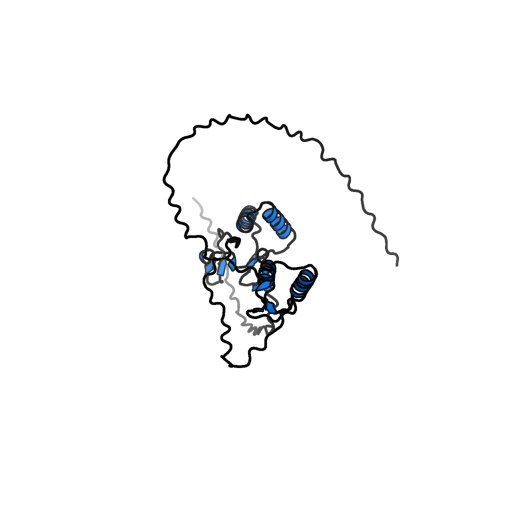.997 -15.429 16.646 1.00 83.81 206 GLU A C 1
ATOM 1644 O O . GLU A 1 206 ? -9.226 -15.382 16.702 1.00 83.81 206 GLU A O 1
ATOM 1649 N N . SER A 1 207 ? -7.347 -15.488 15.483 1.00 72.25 207 SER A N 1
ATOM 1650 C CA . SER A 1 207 ? -8.057 -15.740 14.235 1.00 72.25 207 SER A CA 1
ATOM 1651 C C . SER A 1 207 ? -8.637 -17.141 14.361 1.00 72.25 207 SER A C 1
ATOM 1653 O O . SER A 1 207 ? -7.887 -18.111 14.337 1.00 72.25 207 SER A O 1
ATOM 1655 N N . THR A 1 208 ? -9.949 -17.253 14.559 1.00 62.81 208 THR A N 1
ATOM 1656 C CA . THR A 1 208 ? -10.678 -18.525 14.601 1.00 62.81 208 THR A CA 1
ATOM 1657 C C . THR A 1 208 ? -10.716 -19.142 13.202 1.00 62.81 208 THR A C 1
ATOM 1659 O O . THR A 1 208 ? -11.757 -19.286 12.568 1.00 62.81 208 THR A O 1
ATOM 1662 N N . SER A 1 209 ? -9.551 -19.487 12.665 1.00 58.69 209 SER A N 1
ATOM 1663 C CA . SER A 1 209 ? -9.426 -20.331 11.490 1.00 58.69 209 SER A CA 1
ATOM 1664 C C . SER A 1 209 ? -9.520 -21.786 11.951 1.00 58.69 209 SER A C 1
ATOM 1666 O O . SER A 1 209 ? -8.601 -22.255 12.610 1.00 58.69 209 SER A O 1
ATOM 1668 N N . GLN A 1 210 ? -10.605 -22.471 11.563 1.00 50.16 210 GLN A N 1
ATOM 1669 C CA . GLN A 1 210 ? -10.929 -23.901 11.776 1.00 50.16 210 GLN A CA 1
ATOM 1670 C C . GLN A 1 210 ? -11.735 -24.275 13.035 1.00 50.16 210 GLN A C 1
ATOM 1672 O O . GLN A 1 210 ? -11.217 -24.933 13.930 1.00 50.16 210 GLN A O 1
ATOM 1677 N N . ALA A 1 211 ? -13.046 -23.994 13.047 1.00 47.03 211 ALA A N 1
ATOM 1678 C CA . ALA A 1 211 ? -13.975 -24.805 13.855 1.00 47.03 211 ALA A CA 1
ATOM 1679 C C . ALA A 1 211 ? -15.425 -24.918 13.340 1.00 47.03 211 ALA A C 1
ATOM 1681 O O . ALA A 1 211 ? -16.129 -25.797 13.814 1.00 47.03 211 ALA A O 1
ATOM 1682 N N . ASP A 1 212 ? -15.875 -24.144 12.344 1.00 46.84 212 ASP A N 1
ATOM 1683 C CA . ASP A 1 212 ? -17.273 -24.221 11.869 1.00 46.84 212 ASP A CA 1
ATOM 1684 C C . ASP A 1 212 ? -17.411 -24.834 10.468 1.00 46.84 212 ASP A C 1
ATOM 1686 O O . ASP A 1 212 ? -17.939 -24.223 9.542 1.00 46.84 212 ASP A O 1
ATOM 1690 N N . ASN A 1 213 ? -16.943 -26.075 10.288 1.00 49.28 213 ASN A N 1
ATOM 1691 C CA . ASN A 1 213 ? -17.361 -26.883 9.132 1.00 49.28 213 ASN A CA 1
ATOM 1692 C C . ASN A 1 213 ? -17.583 -28.364 9.484 1.00 49.28 213 ASN A C 1
ATOM 1694 O O . ASN A 1 213 ? -17.141 -29.279 8.790 1.00 49.28 213 ASN A O 1
ATOM 1698 N N . SER A 1 214 ? -18.256 -28.614 10.610 1.00 46.91 214 SER A N 1
ATOM 1699 C CA . SER A 1 214 ? -18.754 -29.941 10.999 1.00 46.91 214 SER A CA 1
ATOM 1700 C C . SER A 1 214 ? -20.035 -29.831 11.829 1.00 46.91 214 SER A C 1
ATOM 1702 O O . SER A 1 214 ? -20.103 -30.284 12.965 1.00 46.91 214 SER A O 1
ATOM 1704 N N . GLN A 1 215 ? -21.084 -29.258 11.241 1.00 43.62 215 GLN A N 1
ATOM 1705 C CA . GLN A 1 215 ? -22.452 -29.638 11.591 1.00 43.62 215 GLN A CA 1
ATOM 1706 C C . GLN A 1 215 ? -23.151 -30.131 10.327 1.00 43.62 215 GLN A C 1
ATOM 1708 O O . GLN A 1 215 ? -23.697 -29.370 9.533 1.00 43.62 215 GLN A O 1
ATOM 1713 N N . ILE A 1 216 ? -23.086 -31.450 10.140 1.00 38.88 216 ILE A N 1
ATOM 1714 C CA . ILE A 1 216 ? -23.964 -32.200 9.249 1.00 38.88 216 ILE A CA 1
ATOM 1715 C C . ILE A 1 216 ? -25.380 -32.028 9.803 1.00 38.88 216 ILE A C 1
ATOM 1717 O O . ILE A 1 216 ? -25.784 -32.698 10.751 1.00 38.88 216 ILE A O 1
ATOM 1721 N N . ILE A 1 217 ? -26.126 -31.091 9.228 1.00 39.19 217 ILE A N 1
ATOM 1722 C CA . ILE A 1 217 ? -27.554 -30.948 9.476 1.00 39.19 217 ILE A CA 1
ATOM 1723 C C . ILE A 1 217 ? -28.265 -32.066 8.706 1.00 39.19 217 ILE A C 1
ATOM 1725 O O . ILE A 1 217 ? -28.549 -31.954 7.515 1.00 39.19 217 ILE A O 1
ATOM 1729 N N . THR A 1 218 ? -28.579 -33.165 9.390 1.00 44.81 218 THR A N 1
ATOM 1730 C CA . THR A 1 218 ? -29.656 -34.066 8.972 1.00 44.81 218 THR A CA 1
ATOM 1731 C C . THR A 1 218 ? -30.999 -33.433 9.324 1.00 44.81 218 THR A C 1
ATOM 1733 O O . THR A 1 218 ? -31.463 -33.568 10.452 1.00 44.81 218 THR A O 1
ATOM 1736 N N . HIS A 1 219 ? -31.669 -32.812 8.352 1.00 33.56 219 HIS A N 1
ATOM 1737 C CA . HIS A 1 219 ? -33.112 -32.582 8.433 1.00 33.56 219 HIS A CA 1
ATOM 1738 C C . HIS A 1 219 ? -33.812 -33.062 7.159 1.00 33.56 219 HIS A C 1
ATOM 1740 O O . HIS A 1 219 ? -33.843 -32.395 6.128 1.00 33.56 219 HIS A O 1
ATOM 1746 N N . LYS A 1 220 ? -34.437 -34.241 7.273 1.00 42.66 220 LYS A N 1
ATOM 1747 C CA . LYS A 1 220 ? -35.694 -34.542 6.581 1.00 42.66 220 LYS A CA 1
ATOM 1748 C C . LYS A 1 220 ? -36.766 -33.604 7.140 1.00 42.66 220 LYS A C 1
ATOM 1750 O O . LYS A 1 220 ? -36.955 -33.596 8.355 1.00 42.66 220 LYS A O 1
ATOM 1755 N N . SER A 1 221 ? -37.496 -32.906 6.270 1.00 39.88 221 SER A N 1
ATOM 1756 C CA . SER A 1 221 ? -38.973 -32.902 6.192 1.00 39.88 221 SER A CA 1
ATOM 1757 C C . SER A 1 221 ? -39.489 -31.693 5.404 1.00 39.88 221 SER A C 1
ATOM 1759 O O . SER A 1 221 ? -39.317 -30.552 5.806 1.00 39.88 221 SER A O 1
ATOM 1761 N N . SER A 1 222 ? -40.124 -32.005 4.276 1.00 42.09 222 SER A N 1
ATOM 1762 C CA . SER A 1 222 ? -41.483 -31.629 3.871 1.00 42.09 222 SER A CA 1
ATOM 1763 C C . SER A 1 222 ? -42.062 -30.223 4.116 1.00 42.09 222 SER A C 1
ATOM 1765 O O . SER A 1 222 ? -42.056 -29.678 5.211 1.00 42.09 222 SER A O 1
ATOM 1767 N N . SER A 1 223 ? -42.834 -29.834 3.093 1.00 40.97 223 SER A N 1
ATOM 1768 C CA . SER A 1 223 ? -44.068 -29.025 3.081 1.00 40.97 223 SER A CA 1
ATOM 1769 C C . SER A 1 223 ? -43.993 -27.512 2.806 1.00 40.97 223 SER A C 1
ATOM 1771 O O . SER A 1 223 ? -43.708 -26.682 3.655 1.00 40.97 223 SER A O 1
ATOM 1773 N N . ALA A 1 224 ? -44.334 -27.200 1.549 1.00 46.22 224 ALA A N 1
ATOM 1774 C CA . ALA A 1 224 ? -45.362 -26.259 1.102 1.00 46.22 224 ALA A CA 1
ATOM 1775 C C . ALA A 1 224 ? -45.668 -25.026 1.970 1.00 46.22 224 ALA A C 1
ATOM 1777 O O . ALA A 1 224 ? -46.371 -25.132 2.964 1.00 46.22 224 ALA A O 1
ATOM 1778 N N . LEU A 1 225 ? -45.381 -23.834 1.436 1.00 44.00 225 LEU A N 1
ATOM 1779 C CA . LEU A 1 225 ? -46.290 -22.695 1.578 1.00 44.00 225 LEU A CA 1
ATOM 1780 C C . LEU A 1 225 ? -46.120 -21.717 0.404 1.00 44.00 225 LEU A C 1
ATOM 1782 O O . LEU A 1 225 ? -45.105 -21.042 0.253 1.00 44.00 225 LEU A O 1
ATOM 1786 N N . LYS A 1 226 ? -47.152 -21.646 -0.444 1.00 51.03 226 LYS A N 1
ATOM 1787 C CA . LYS A 1 226 ? -47.346 -20.586 -1.439 1.00 51.03 226 LYS A CA 1
ATOM 1788 C C . LYS A 1 226 ? -47.547 -19.263 -0.696 1.00 51.03 226 LYS A C 1
ATOM 1790 O O . LYS A 1 226 ? -48.497 -19.149 0.074 1.00 51.03 226 LYS A O 1
ATOM 1795 N N . LYS A 1 227 ? -46.745 -18.236 -0.986 1.00 54.12 227 LYS A N 1
ATOM 1796 C CA . LYS A 1 227 ? -47.090 -16.856 -0.620 1.00 54.12 227 LYS A CA 1
ATOM 1797 C C . LYS A 1 227 ? -46.783 -15.902 -1.769 1.00 54.12 227 LYS A C 1
ATOM 1799 O O . LYS A 1 227 ? -45.635 -15.575 -2.046 1.00 54.12 227 LYS A O 1
ATOM 1804 N N . LYS A 1 228 ? -47.865 -15.491 -2.439 1.00 54.47 228 LYS A N 1
ATOM 1805 C CA . LYS A 1 228 ? -47.938 -14.351 -3.357 1.00 54.47 228 LYS A CA 1
ATOM 1806 C C . LYS A 1 228 ? -47.339 -13.121 -2.673 1.00 54.47 228 LYS A C 1
ATOM 1808 O O . LYS A 1 228 ? -47.717 -12.821 -1.539 1.00 54.47 228 LYS A O 1
ATOM 1813 N N . ARG A 1 229 ? -46.480 -12.382 -3.373 1.00 45.25 229 ARG A N 1
ATOM 1814 C CA . ARG A 1 229 ? -46.161 -11.002 -3.013 1.00 45.25 229 ARG A CA 1
ATOM 1815 C C . ARG A 1 229 ? -46.300 -10.095 -4.222 1.00 45.25 229 ARG A C 1
ATOM 1817 O O . ARG A 1 229 ? -45.870 -10.407 -5.327 1.00 45.25 229 ARG A O 1
ATOM 1824 N N . SER A 1 230 ? -47.027 -9.034 -3.936 1.00 49.66 230 SER A N 1
ATOM 1825 C CA . SER A 1 230 ? -47.591 -8.029 -4.805 1.00 49.66 230 SER A CA 1
ATOM 1826 C C . SER A 1 230 ? -46.503 -7.120 -5.362 1.00 49.66 230 SER A C 1
ATOM 1828 O O . SER A 1 230 ? -45.541 -6.785 -4.677 1.00 49.66 230 SER A O 1
ATOM 1830 N N . ARG A 1 231 ? -46.705 -6.738 -6.618 1.00 50.41 231 ARG A N 1
ATOM 1831 C CA . ARG A 1 231 ? -45.965 -5.744 -7.387 1.00 50.41 231 ARG A CA 1
ATOM 1832 C C . ARG A 1 231 ? -46.229 -4.357 -6.787 1.00 50.41 231 ARG A C 1
ATOM 1834 O O . ARG A 1 231 ? -47.372 -3.914 -6.798 1.00 50.41 231 ARG A O 1
ATOM 1841 N N . THR A 1 232 ? -45.195 -3.714 -6.254 1.00 52.94 232 THR A N 1
ATOM 1842 C CA . THR A 1 232 ? -45.223 -2.300 -5.853 1.00 52.94 232 THR A CA 1
ATOM 1843 C C . THR A 1 232 ? -44.683 -1.478 -7.017 1.00 52.94 232 THR A C 1
ATOM 1845 O O . THR A 1 232 ? -43.585 -1.744 -7.504 1.00 52.94 232 THR A O 1
ATOM 1848 N N . GLU A 1 233 ? -45.492 -0.541 -7.503 1.00 51.88 233 GLU A N 1
ATOM 1849 C CA . GLU A 1 233 ? -45.152 0.388 -8.577 1.00 51.88 233 GLU A CA 1
ATOM 1850 C C . GLU A 1 233 ? -44.133 1.428 -8.095 1.00 51.88 233 GLU A C 1
ATOM 1852 O O . GLU A 1 233 ? -44.251 1.977 -7.000 1.00 51.88 233 GLU A O 1
ATOM 1857 N N . LEU A 1 234 ? -43.111 1.663 -8.919 1.00 52.50 234 LEU A N 1
ATOM 1858 C CA . LEU A 1 234 ? -42.119 2.717 -8.744 1.00 52.50 234 LEU A CA 1
ATOM 1859 C C . LEU A 1 234 ? -42.688 4.015 -9.322 1.00 52.50 234 LEU A C 1
ATOM 1861 O O . LEU A 1 234 ? -42.994 4.078 -10.511 1.00 52.50 234 LEU A O 1
ATOM 1865 N N . VAL A 1 235 ? -42.817 5.034 -8.475 1.00 65.38 235 VAL A N 1
ATOM 1866 C CA . VAL A 1 235 ? -43.125 6.410 -8.879 1.00 65.38 235 VAL A CA 1
ATOM 1867 C C . VAL A 1 235 ? -41.824 7.087 -9.343 1.00 65.38 235 VAL A C 1
ATOM 1869 O O . VAL A 1 235 ? -40.812 6.946 -8.649 1.00 65.38 235 VAL A O 1
ATOM 1872 N N . PRO A 1 236 ? -41.807 7.806 -10.479 1.00 58.47 236 PRO A N 1
ATOM 1873 C CA . PRO A 1 236 ? -40.661 8.611 -10.894 1.00 58.47 236 PRO A CA 1
ATOM 1874 C C . PRO A 1 236 ? -40.495 9.820 -9.967 1.00 58.47 236 PRO A C 1
ATOM 1876 O O . PRO A 1 236 ? -41.464 10.513 -9.671 1.00 58.47 236 PRO A O 1
ATOM 1879 N N . ILE A 1 237 ? -39.269 10.062 -9.508 1.00 55.69 237 ILE A N 1
ATOM 1880 C CA . ILE A 1 237 ? -38.898 11.277 -8.781 1.00 55.69 237 ILE A CA 1
ATOM 1881 C C . ILE A 1 237 ? -38.348 12.252 -9.821 1.00 55.69 237 ILE A C 1
ATOM 1883 O O . ILE A 1 237 ? -37.260 12.028 -10.353 1.00 55.69 237 ILE A O 1
ATOM 1887 N N . ASP A 1 238 ? -39.107 13.305 -10.111 1.00 51.97 238 ASP A N 1
ATOM 1888 C CA . ASP A 1 238 ? -38.630 14.458 -10.870 1.00 51.97 238 ASP A CA 1
ATOM 1889 C C . ASP A 1 238 ? -37.657 15.256 -9.988 1.00 51.97 238 ASP A C 1
ATOM 1891 O O . ASP A 1 238 ? -38.025 15.790 -8.941 1.00 51.97 238 ASP A O 1
ATOM 1895 N N . LEU A 1 239 ? -36.383 15.275 -10.383 1.00 61.97 239 LEU A N 1
ATOM 1896 C CA . LEU A 1 239 ? -35.335 16.088 -9.768 1.00 61.97 239 LEU A CA 1
ATOM 1897 C C . LEU A 1 239 ? -35.218 17.406 -10.539 1.00 61.97 239 LEU A C 1
ATOM 1899 O O . LEU A 1 239 ? -34.477 17.497 -11.522 1.00 61.97 239 LEU A O 1
ATOM 1903 N N . ASP A 1 240 ? -35.942 18.416 -10.061 1.00 57.59 240 ASP A N 1
ATOM 1904 C CA . ASP A 1 240 ? -35.773 19.808 -10.474 1.00 57.59 240 ASP A CA 1
ATOM 1905 C C . ASP A 1 240 ? -34.319 20.256 -10.257 1.00 57.59 240 ASP A C 1
ATOM 1907 O O . ASP A 1 240 ? -33.777 20.215 -9.151 1.00 57.59 240 ASP A O 1
ATOM 1911 N N . HIS A 1 241 ? -33.682 20.670 -11.352 1.00 60.34 241 HIS A N 1
ATOM 1912 C CA . HIS A 1 241 ? -32.408 21.377 -11.359 1.00 60.34 241 HIS A CA 1
ATOM 1913 C C . HIS A 1 241 ? -32.693 22.880 -11.336 1.00 60.34 241 HIS A C 1
ATOM 1915 O O . HIS A 1 241 ? -33.010 23.462 -12.374 1.00 60.34 241 HIS A O 1
ATOM 1921 N N . SER A 1 242 ? -32.525 23.525 -10.184 1.00 62.16 242 SER A N 1
ATOM 1922 C CA . SER A 1 242 ? -32.435 24.984 -10.111 1.00 62.16 242 SER A CA 1
ATOM 1923 C C . SER A 1 242 ? -31.363 25.423 -9.118 1.00 62.16 242 SER A C 1
ATOM 1925 O O . SER A 1 242 ? -31.349 24.978 -7.973 1.00 62.16 242 SER A O 1
ATOM 1927 N N . ASP A 1 243 ? -30.532 26.349 -9.590 1.00 53.53 243 ASP A N 1
ATOM 1928 C CA . ASP A 1 243 ? -29.700 27.280 -8.829 1.00 53.53 243 ASP A CA 1
ATOM 1929 C C . ASP A 1 243 ? -28.469 26.740 -8.095 1.00 53.53 243 ASP A C 1
ATOM 1931 O O . ASP A 1 243 ? -28.450 26.561 -6.880 1.00 53.53 243 ASP A O 1
ATOM 1935 N N . TYR A 1 244 ? -27.353 26.681 -8.831 1.00 52.84 244 TYR A N 1
ATOM 1936 C CA . TYR A 1 244 ? -26.071 27.066 -8.244 1.00 52.84 244 TYR A CA 1
A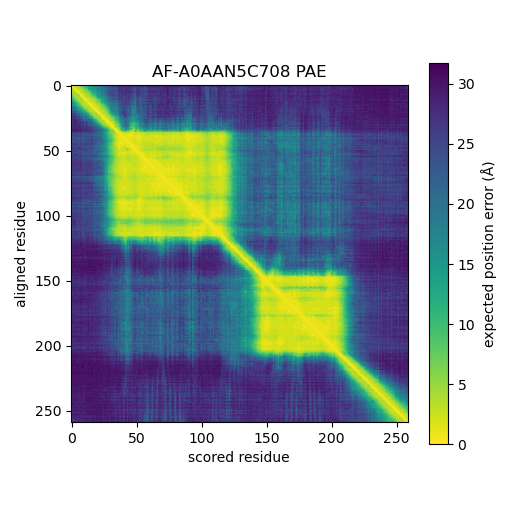TOM 1937 C C . TYR A 1 244 ? -25.736 28.494 -8.656 1.00 52.84 244 TYR A C 1
ATOM 1939 O O . TYR A 1 244 ? -25.400 28.787 -9.804 1.00 52.84 244 TYR A O 1
ATOM 1947 N N . GLY A 1 245 ? -25.899 29.374 -7.669 1.00 49.12 245 GLY A N 1
ATOM 1948 C CA . GLY A 1 245 ? -25.608 30.791 -7.730 1.00 49.12 245 GLY A CA 1
ATOM 1949 C C . GLY A 1 245 ? -24.134 31.084 -7.993 1.00 49.12 245 GLY A C 1
ATOM 1950 O O . GLY A 1 245 ? -23.221 30.439 -7.482 1.00 49.12 245 GLY A O 1
ATOM 1951 N N . ASN A 1 246 ? -23.970 32.116 -8.803 1.00 54.06 246 ASN A N 1
ATOM 1952 C CA . ASN A 1 246 ? -22.757 32.820 -9.161 1.00 54.06 246 ASN A CA 1
ATOM 1953 C C . ASN A 1 246 ? -22.102 33.419 -7.899 1.00 54.06 246 ASN A C 1
ATOM 1955 O O . ASN A 1 246 ? -22.667 34.325 -7.284 1.00 54.06 246 ASN A O 1
ATOM 1959 N N . ILE A 1 247 ? -20.938 32.909 -7.493 1.00 60.94 247 ILE A N 1
ATOM 1960 C CA . ILE A 1 247 ? -20.112 33.517 -6.442 1.00 60.94 247 ILE A CA 1
ATOM 1961 C C . ILE A 1 247 ? -19.092 34.434 -7.110 1.00 60.94 247 ILE A C 1
ATOM 1963 O O . ILE A 1 247 ? -18.188 33.980 -7.803 1.00 60.94 247 ILE A O 1
ATOM 1967 N N . ASN A 1 248 ? -19.299 35.735 -6.906 1.00 51.75 248 ASN A N 1
ATOM 1968 C CA . ASN A 1 248 ? -18.384 36.803 -7.281 1.00 51.75 248 ASN A CA 1
ATOM 1969 C C . ASN A 1 248 ? -17.040 36.622 -6.563 1.00 51.75 248 ASN A C 1
ATOM 1971 O O . ASN A 1 248 ? -16.998 36.521 -5.337 1.00 51.75 248 ASN A O 1
ATOM 1975 N N . GLU A 1 249 ? -15.957 36.619 -7.333 1.00 55.94 249 GLU A N 1
ATOM 1976 C CA . GLU A 1 249 ? -14.592 36.731 -6.828 1.00 55.94 249 GLU A CA 1
ATOM 1977 C C . GLU A 1 249 ? -14.345 38.180 -6.378 1.00 55.94 249 GLU A C 1
ATOM 1979 O O . GLU A 1 249 ? -14.382 3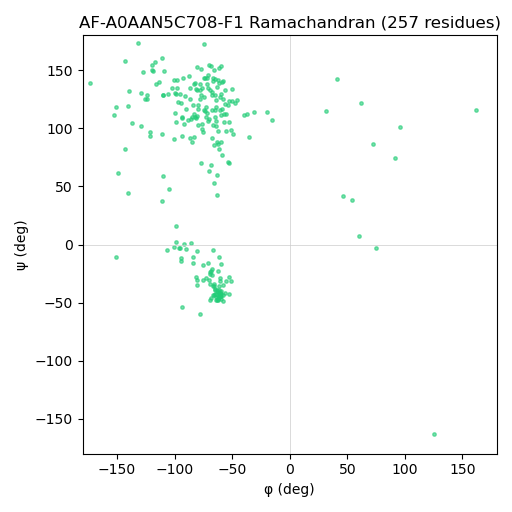9.104 -7.191 1.00 55.94 249 GLU A O 1
ATOM 1984 N N . GLU A 1 250 ? -14.117 38.392 -5.078 1.00 65.06 250 GLU A N 1
ATOM 1985 C CA . GLU A 1 250 ? -13.534 39.642 -4.580 1.00 65.06 250 GLU A CA 1
ATOM 1986 C C . GLU A 1 250 ? -11.999 39.598 -4.710 1.00 65.06 250 GLU A C 1
ATOM 1988 O O . GLU A 1 250 ? -11.391 38.571 -4.388 1.00 65.06 250 GLU A O 1
ATOM 1993 N N . PRO A 1 251 ? -11.347 40.693 -5.144 1.00 67.69 251 PRO A N 1
ATOM 1994 C CA . PRO A 1 251 ? -9.896 40.772 -5.218 1.00 67.69 251 PRO A CA 1
ATOM 1995 C C . PRO A 1 251 ? -9.287 41.005 -3.830 1.00 67.69 251 PRO A C 1
ATOM 1997 O O . PRO A 1 251 ? -9.662 41.928 -3.112 1.00 67.69 251 PRO A O 1
ATOM 2000 N N . PHE A 1 252 ? -8.313 40.170 -3.473 1.00 65.31 252 PHE A N 1
ATOM 2001 C CA . PHE A 1 252 ? -7.496 40.315 -2.270 1.00 65.31 252 PHE A CA 1
ATOM 2002 C C . PHE A 1 252 ? -6.401 41.369 -2.510 1.00 65.31 252 PHE A C 1
ATOM 2004 O O . PHE A 1 252 ? -5.526 41.165 -3.351 1.00 65.31 252 PHE A O 1
ATOM 2011 N N . ASP A 1 253 ? -6.433 42.475 -1.764 1.00 66.19 253 ASP A N 1
ATOM 2012 C CA . ASP A 1 253 ? -5.367 43.483 -1.744 1.00 66.19 253 ASP A CA 1
ATOM 2013 C C . ASP A 1 253 ? -4.137 42.979 -0.960 1.00 66.19 253 ASP A C 1
ATOM 2015 O O . ASP A 1 253 ? -4.235 42.563 0.199 1.00 66.19 253 ASP A O 1
ATOM 2019 N N . GLU A 1 254 ? -2.955 43.040 -1.583 1.00 64.88 254 GLU A N 1
ATOM 2020 C CA . GLU A 1 254 ? -1.665 42.747 -0.944 1.00 64.88 254 GLU A CA 1
ATOM 2021 C C . GLU A 1 254 ? -1.198 43.904 -0.035 1.00 64.88 254 GLU A C 1
ATOM 2023 O O . GLU A 1 254 ? -1.190 45.066 -0.456 1.00 64.88 254 GLU A O 1
ATOM 2028 N N . PRO A 1 255 ? -0.710 43.631 1.191 1.00 63.75 255 PRO A N 1
ATOM 2029 C CA . PRO A 1 255 ? -0.113 44.661 2.026 1.00 63.75 255 PRO A CA 1
ATOM 2030 C C . PRO A 1 255 ? 1.329 44.964 1.599 1.00 63.75 255 PRO A C 1
ATOM 2032 O O . PRO A 1 255 ? 2.233 44.132 1.667 1.00 63.75 255 PRO A O 1
ATOM 2035 N N . SER A 1 256 ? 1.533 46.225 1.225 1.00 65.94 256 SER A N 1
ATOM 2036 C CA . SER A 1 256 ? 2.829 46.854 0.973 1.00 65.94 256 SER A CA 1
ATOM 2037 C C . SER A 1 256 ? 3.727 46.806 2.215 1.00 65.94 256 SER A C 1
ATOM 2039 O O . SER A 1 256 ? 3.437 47.438 3.231 1.00 65.94 256 SER A O 1
ATOM 2041 N N . THR A 1 257 ? 4.861 46.114 2.131 1.00 65.00 257 THR A N 1
ATOM 2042 C CA . THR A 1 257 ? 5.953 46.256 3.102 1.00 65.00 257 THR A CA 1
ATOM 2043 C C . THR A 1 257 ? 6.840 47.435 2.706 1.00 65.00 257 THR A C 1
ATOM 2045 O O . THR A 1 257 ? 7.570 47.359 1.716 1.00 65.00 257 THR A O 1
ATOM 2048 N N . SER A 1 258 ? 6.782 48.519 3.482 1.00 61.69 258 SER A N 1
ATOM 2049 C CA . SER A 1 258 ? 7.733 49.634 3.399 1.00 61.69 258 SER A CA 1
ATOM 2050 C C . SER A 1 258 ? 9.094 49.259 3.989 1.00 61.69 258 SER A C 1
ATOM 2052 O O . SER A 1 258 ? 9.175 48.533 4.979 1.00 61.69 258 SER A O 1
ATOM 2054 N N . ARG A 1 259 ? 10.134 49.785 3.332 1.00 59.62 259 ARG A N 1
ATOM 2055 C CA . ARG A 1 259 ? 11.550 49.790 3.725 1.00 59.62 259 ARG A CA 1
ATOM 2056 C C . ARG A 1 259 ? 11.821 50.613 4.977 1.00 59.62 259 ARG A C 1
ATOM 2058 O O . ARG A 1 259 ? 11.130 51.640 5.150 1.00 59.62 259 ARG A O 1
#

Organism: NCBI:txid1317129

Secondary structure (DSSP, 8-state):
------------------------------SS--TTEEE-TTT--EEEGGGEEEPPS-HHHHHHHHHHH--SHHHHHHHHHHHHH-SS-EEEGGGS-GGGEEEETTEEEE-TT-------TTS----------------------PEEPTTT-SEESSEEEPPSSHHHHHHHHHTB-S--HHHHHHHHHHHHHT---EEEGGGB-----SSSS------------------PPPPP-------------PPPPPPP---